Protein AF-0000000067867552 (afdb_homodimer)

Organism: NCBI:txid29363

Nearest PDB structures (foldseek):
  3htn-assembly1_C  TM=9.797E-01  e=1.197E-16  Bacteroides thetaiotaomicron VPI-5482
  3htn-assembly1_B  TM=9.849E-01  e=9.344E-16  Bacteroides thetaiotaomicron VPI-5482
  2h6l-assembly1_C  TM=9.043E-01  e=6.926E-15  Archaeoglobus fulgidus
  3hwu-assembly1_A  TM=9.391E-01  e=1.109E-13  Cupriavidus pinatubonensis JMP134
  2dt4-assembly1_A  TM=8.934E-01  e=1.746E-14  Pyrococcus horikoshii

pLDDT: mean 96.93, std 2.91, range [73.44, 98.88]

Secondary structure (DSSP, 8-state):
-EEEEETTEEEEEEETT-BHHHHHHHHHHHHT--SEEEEEEEEEEEEEEEEEETTTTEEEEEEE-S-EEEEEEEEEEEEETTEEEEEEEEEEE-TTS-EEEEEEEEEEEEEEEEEEEEE-SS--EEEEETTTTEEEEE--/-EEEEETTEEEEEEETT-BHHHHHHHHHHHHT--SEEEEEEEEEEEEEEEEEETTTTEEEEEEE-S-EEEEEEEEEEEEETTEEEEEEEEEEE-TTSBEEEEEEEEEEEEEEEEEEEEE-SS--EEEEETTTTEEEEE--

Structure (mmCIF, N/CA/C/O backbone):
data_AF-0000000067867552-model_v1
#
loop_
_entity.id
_entity.type
_entity.pdbx_description
1 polymer 'DNA-binding protein'
#
loop_
_atom_site.group_PDB
_atom_site.id
_atom_site.type_symbol
_atom_site.label_atom_id
_atom_site.label_alt_id
_atom_site.label_comp_id
_atom_site.label_asym_id
_atom_site.label_entity_id
_atom_site.label_seq_id
_atom_site.pdbx_PDB_ins_code
_atom_site.Cartn_x
_atom_site.Cartn_y
_atom_site.Cartn_z
_atom_site.occupancy
_atom_site.B_iso_or_equiv
_atom_site.auth_seq_id
_atom_site.auth_comp_id
_atom_site.auth_asym_id
_atom_site.auth_atom_id
_atom_site.pdbx_PDB_model_num
ATOM 1 N N . MET A 1 1 ? 15.945 -18.797 -1.417 1 88.12 1 MET A N 1
ATOM 2 C CA . MET A 1 1 ? 15.227 -18.094 -0.367 1 88.12 1 MET A CA 1
ATOM 3 C C . MET A 1 1 ? 15.805 -18.406 1.007 1 88.12 1 MET A C 1
ATOM 5 O O . MET A 1 1 ? 15.938 -19.578 1.367 1 88.12 1 MET A O 1
ATOM 9 N N . ILE A 1 2 ? 16.328 -17.516 1.71 1 96.69 2 ILE A N 1
ATOM 10 C CA . ILE A 1 2 ? 16.875 -17.594 3.061 1 96.69 2 ILE A CA 1
ATOM 11 C C . ILE A 1 2 ? 16.078 -16.688 3.992 1 96.69 2 ILE A C 1
ATOM 13 O O . ILE A 1 2 ? 15.758 -15.547 3.641 1 96.69 2 ILE A O 1
ATOM 17 N N . TYR A 1 3 ? 15.711 -17.312 5.184 1 98.12 3 TYR A N 1
ATOM 18 C CA . TYR A 1 3 ? 14.93 -16.469 6.082 1 98.12 3 TYR A CA 1
ATOM 19 C C . TYR A 1 3 ? 15.211 -16.812 7.539 1 98.12 3 TYR A C 1
ATOM 21 O O . TYR A 1 3 ? 15.781 -17.875 7.836 1 98.12 3 TYR A O 1
ATOM 29 N N . LYS A 1 4 ? 14.922 -15.93 8.414 1 98.19 4 LYS A N 1
ATOM 30 C CA . LYS A 1 4 ? 14.938 -16.109 9.867 1 98.19 4 LYS A CA 1
ATOM 31 C C . LYS A 1 4 ? 13.672 -15.539 10.5 1 98.19 4 LYS A C 1
ATOM 33 O O . LYS A 1 4 ? 13.172 -14.492 10.078 1 98.19 4 LYS A O 1
ATOM 38 N N . VAL A 1 5 ? 13.18 -16.188 11.539 1 97.75 5 VAL A N 1
ATOM 39 C CA . VAL A 1 5 ? 11.961 -15.781 12.242 1 97.75 5 VAL A CA 1
ATOM 40 C C . VAL A 1 5 ? 12.328 -15.062 13.539 1 97.75 5 VAL A C 1
ATOM 42 O O . VAL A 1 5 ? 13.141 -15.555 14.32 1 97.75 5 VAL A O 1
ATOM 45 N N . PHE A 1 6 ? 11.805 -13.922 13.75 1 97.44 6 PHE A N 1
ATOM 46 C CA . PHE A 1 6 ? 11.922 -13.117 14.961 1 97.44 6 PHE A CA 1
ATOM 47 C C . PHE A 1 6 ? 10.547 -12.789 15.523 1 97.44 6 PHE A C 1
ATOM 49 O O . PHE A 1 6 ? 10 -11.719 15.266 1 97.44 6 PHE A O 1
ATOM 56 N N . GLY A 1 7 ? 9.945 -13.727 16.406 1 96.62 7 GLY A N 1
ATOM 57 C CA . GLY A 1 7 ? 8.578 -13.523 16.859 1 96.62 7 GLY A CA 1
ATOM 58 C C . GLY A 1 7 ? 7.574 -13.508 15.727 1 96.62 7 GLY A C 1
ATOM 59 O O . GLY A 1 7 ? 7.508 -14.453 14.938 1 96.62 7 GLY A O 1
ATOM 60 N N . ASP A 1 8 ? 6.957 -12.406 15.539 1 96.81 8 ASP A N 1
ATOM 61 C CA . ASP A 1 8 ? 5.938 -12.297 14.5 1 96.81 8 ASP A CA 1
ATOM 62 C C . ASP A 1 8 ? 6.523 -11.711 13.219 1 96.81 8 ASP A C 1
ATOM 64 O O . ASP A 1 8 ? 5.805 -11.492 12.242 1 96.81 8 ASP A O 1
ATOM 68 N N . THR A 1 9 ? 7.84 -11.539 13.203 1 98 9 THR A N 1
ATOM 69 C CA . THR A 1 9 ? 8.5 -10.961 12.039 1 98 9 THR A CA 1
ATOM 70 C C . THR A 1 9 ? 9.406 -11.992 11.367 1 98 9 THR A C 1
ATOM 72 O O . THR A 1 9 ? 10.125 -12.727 12.039 1 98 9 THR A O 1
ATOM 75 N N . ILE A 1 10 ? 9.297 -12.055 10.094 1 98.44 10 ILE A N 1
ATOM 76 C CA . ILE A 1 10 ? 10.219 -12.859 9.297 1 98.44 10 ILE A CA 1
ATOM 77 C C . ILE A 1 10 ? 11.055 -11.953 8.406 1 98.44 10 ILE A C 1
ATOM 79 O O . ILE A 1 10 ? 10.523 -11.07 7.723 1 98.44 10 ILE A O 1
ATOM 83 N N . VAL A 1 11 ? 12.344 -12.102 8.5 1 98.44 11 VAL A N 1
ATOM 84 C CA . VAL A 1 11 ? 13.258 -11.445 7.57 1 98.44 11 VAL A CA 1
ATOM 85 C C . VAL A 1 11 ? 13.758 -12.445 6.535 1 98.44 11 VAL A C 1
ATOM 87 O O . VAL A 1 11 ? 14.242 -13.523 6.887 1 98.44 11 VAL A O 1
ATOM 90 N N . MET A 1 12 ? 13.586 -12.102 5.285 1 98.44 12 MET A N 1
ATOM 91 C CA . MET A 1 12 ? 13.883 -13.008 4.18 1 98.44 12 MET A CA 1
ATOM 92 C C . MET A 1 12 ? 14.805 -12.336 3.162 1 98.44 12 MET A C 1
ATOM 94 O O . MET A 1 12 ? 14.656 -11.148 2.869 1 98.44 12 MET A O 1
ATOM 98 N N . LYS A 1 13 ? 15.727 -13.078 2.672 1 98.44 13 LYS A N 1
ATOM 99 C CA . LYS A 1 13 ? 16.609 -12.656 1.592 1 98.44 13 LYS A CA 1
ATOM 100 C C . LYS A 1 13 ? 16.438 -13.531 0.357 1 98.44 13 LYS A C 1
ATOM 102 O O . LYS A 1 13 ? 16.438 -14.758 0.457 1 98.44 13 LYS A O 1
ATOM 107 N N . LEU A 1 14 ? 16.203 -12.891 -0.773 1 98.56 14 LEU A N 1
ATOM 108 C CA . LEU A 1 14 ? 16.203 -13.609 -2.045 1 98.56 14 LEU A CA 1
ATOM 109 C C . LEU A 1 14 ? 17.516 -13.367 -2.795 1 98.56 14 LEU A C 1
ATOM 111 O O . LEU A 1 14 ? 18.109 -12.297 -2.668 1 98.56 14 LEU A O 1
ATOM 115 N N . GLU A 1 15 ? 17.844 -14.297 -3.555 1 98.12 15 GLU A N 1
ATOM 116 C CA . GLU A 1 15 ? 19.094 -14.242 -4.301 1 98.12 15 GLU A CA 1
ATOM 117 C C . GLU A 1 15 ? 18.844 -14.125 -5.801 1 98.12 15 GLU A C 1
ATOM 119 O O . GLU A 1 15 ? 17.719 -14.289 -6.258 1 98.12 15 GLU A O 1
ATOM 124 N N . LYS A 1 16 ? 19.938 -13.852 -6.535 1 98.19 16 LYS A N 1
ATOM 125 C CA . LYS A 1 16 ? 19.859 -13.68 -7.984 1 98.19 16 LYS A CA 1
ATOM 126 C C . LYS A 1 16 ? 19.125 -14.844 -8.641 1 98.19 16 LYS A C 1
ATOM 128 O O . LYS A 1 16 ? 19.406 -16.016 -8.336 1 98.19 16 LYS A O 1
ATOM 133 N N . GLY A 1 17 ? 18.156 -14.477 -9.508 1 98.5 17 GLY A N 1
ATOM 134 C CA . GLY A 1 17 ? 17.438 -15.484 -10.281 1 98.5 17 GLY A CA 1
ATOM 135 C C . GLY A 1 17 ? 16.125 -15.906 -9.648 1 98.5 17 GLY A C 1
ATOM 136 O O . GLY A 1 17 ? 15.273 -16.484 -10.32 1 98.5 17 GLY A O 1
ATOM 137 N N . GLU A 1 18 ? 15.922 -15.656 -8.375 1 98.5 18 GLU A N 1
ATOM 138 C CA . GLU A 1 18 ? 14.68 -16 -7.684 1 98.5 18 GLU A CA 1
ATOM 139 C C . GLU A 1 18 ? 13.578 -14.992 -8.008 1 98.5 18 GLU A C 1
ATOM 141 O O . GLU A 1 18 ? 13.867 -13.852 -8.391 1 98.5 18 GLU A O 1
ATOM 146 N N . GLU A 1 19 ? 12.352 -15.414 -7.883 1 98.81 19 GLU A N 1
ATOM 147 C CA . GLU A 1 19 ? 11.18 -14.609 -8.211 1 98.81 19 GLU A CA 1
ATOM 148 C C . GLU A 1 19 ? 10.328 -14.336 -6.969 1 98.81 19 GLU A C 1
ATOM 150 O O . GLU A 1 19 ? 10.055 -15.25 -6.188 1 98.81 19 GLU A O 1
ATOM 155 N N . ILE A 1 20 ? 9.953 -13.117 -6.738 1 98.62 20 ILE A N 1
ATOM 156 C CA . ILE A 1 20 ? 9.422 -12.609 -5.48 1 98.62 20 ILE A CA 1
ATOM 157 C C . ILE A 1 20 ? 8.117 -13.328 -5.133 1 98.62 20 ILE A C 1
ATOM 159 O O . ILE A 1 20 ? 7.98 -13.883 -4.039 1 98.62 20 ILE A O 1
ATOM 163 N N . ILE A 1 21 ? 7.137 -13.367 -6.047 1 98.62 21 ILE A N 1
ATOM 164 C CA . ILE A 1 21 ? 5.801 -13.883 -5.762 1 98.62 21 ILE A CA 1
ATOM 165 C C . ILE A 1 21 ? 5.883 -15.367 -5.438 1 98.62 21 ILE A C 1
ATOM 167 O O . ILE A 1 21 ? 5.328 -15.828 -4.438 1 98.62 21 ILE A O 1
ATOM 171 N N . SER A 1 22 ? 6.594 -16.094 -6.273 1 98.5 22 SER A N 1
ATOM 172 C CA . SER A 1 22 ? 6.684 -17.531 -6.066 1 98.5 22 SER A CA 1
ATOM 173 C C . SER A 1 22 ? 7.398 -17.859 -4.758 1 98.5 22 SER A C 1
ATOM 175 O O . SER A 1 22 ? 6.988 -18.766 -4.027 1 98.5 22 SER A O 1
ATOM 177 N N . GLU A 1 23 ? 8.477 -17.141 -4.441 1 98.62 23 GLU A N 1
ATOM 178 C CA . GLU A 1 23 ? 9.242 -17.438 -3.236 1 98.62 23 GLU A CA 1
ATOM 179 C C . GLU A 1 23 ? 8.453 -17.109 -1.978 1 98.62 23 GLU A C 1
ATOM 181 O O . GLU A 1 23 ? 8.469 -17.859 -1.007 1 98.62 23 GLU A O 1
ATOM 186 N N . ILE A 1 24 ? 7.75 -15.992 -1.988 1 98.62 24 ILE A N 1
ATOM 187 C CA . ILE A 1 24 ? 6.965 -15.633 -0.812 1 98.62 24 ILE A CA 1
ATOM 188 C C . ILE A 1 24 ? 5.789 -16.594 -0.662 1 98.62 24 ILE A C 1
ATOM 190 O O . ILE A 1 24 ? 5.426 -16.969 0.455 1 98.62 24 ILE A O 1
ATOM 194 N N . THR A 1 25 ? 5.195 -17 -1.77 1 98.69 25 THR A N 1
ATOM 195 C CA . THR A 1 25 ? 4.125 -17.984 -1.729 1 98.69 25 THR A CA 1
ATOM 196 C C . THR A 1 25 ? 4.605 -19.266 -1.067 1 98.69 25 THR A C 1
ATOM 198 O O . THR A 1 25 ? 3.918 -19.828 -0.207 1 98.69 25 THR A O 1
ATOM 201 N N . GLU A 1 26 ? 5.719 -19.672 -1.474 1 98.31 26 GLU A N 1
ATOM 202 C CA . GLU A 1 26 ? 6.281 -20.906 -0.909 1 98.31 26 GLU A CA 1
ATOM 203 C C . GLU A 1 26 ? 6.523 -20.75 0.591 1 98.31 26 GLU A C 1
ATOM 205 O O . GLU A 1 26 ? 6.246 -21.672 1.361 1 98.31 26 GLU A O 1
ATOM 210 N N . LEU A 1 27 ? 7.059 -19.656 0.984 1 98.44 27 LEU A N 1
ATOM 211 C CA . LEU A 1 27 ? 7.285 -19.422 2.406 1 98.44 27 LEU A CA 1
ATOM 212 C C . LEU A 1 27 ? 5.969 -19.453 3.176 1 98.44 27 LEU A C 1
ATOM 214 O O . LEU A 1 27 ? 5.906 -20 4.281 1 98.44 27 LEU A O 1
ATOM 218 N N . CYS A 1 28 ? 4.949 -18.828 2.611 1 98.5 28 CYS A N 1
ATOM 219 C CA . CYS A 1 28 ? 3.645 -18.812 3.268 1 98.5 28 CYS A CA 1
ATOM 220 C C . CYS A 1 28 ? 3.121 -20.219 3.48 1 98.5 28 CYS A C 1
ATOM 222 O O . CYS A 1 28 ? 2.541 -20.516 4.523 1 98.5 28 CYS A O 1
ATOM 224 N N . LYS A 1 29 ? 3.283 -21.062 2.496 1 98 29 LYS A N 1
ATOM 225 C CA . LYS A 1 29 ? 2.863 -22.453 2.627 1 98 29 LYS A CA 1
ATOM 226 C C . LYS A 1 29 ? 3.682 -23.172 3.693 1 98 29 LYS A C 1
ATOM 228 O O . LYS A 1 29 ? 3.123 -23.859 4.551 1 98 29 LYS A O 1
ATOM 233 N N . GLU A 1 30 ? 4.945 -22.938 3.656 1 97.38 30 GLU A N 1
ATOM 234 C CA . GLU A 1 30 ? 5.863 -23.609 4.574 1 97.38 30 GLU A CA 1
ATOM 235 C C . GLU A 1 30 ? 5.574 -23.219 6.023 1 97.38 30 GLU A C 1
ATOM 237 O O . GLU A 1 30 ? 5.617 -24.078 6.914 1 97.38 30 GLU A O 1
ATOM 242 N N . LYS A 1 31 ? 5.25 -21.984 6.25 1 97.25 31 LYS A N 1
ATOM 243 C CA . LYS A 1 31 ? 5.102 -21.484 7.609 1 97.25 31 LYS A CA 1
ATOM 244 C C . LYS A 1 31 ? 3.631 -21.312 7.973 1 97.25 31 LYS A C 1
ATOM 246 O O . LYS A 1 31 ? 3.307 -20.812 9.055 1 97.25 31 LYS A O 1
ATOM 251 N N . ALA A 1 32 ? 2.742 -21.656 7.055 1 96.81 32 ALA A N 1
ATOM 252 C CA . ALA A 1 32 ? 1.299 -21.578 7.266 1 96.81 32 ALA A CA 1
ATOM 253 C C . ALA A 1 32 ? 0.885 -20.141 7.625 1 96.81 32 ALA A C 1
ATOM 255 O O . ALA A 1 32 ? 0.15 -19.938 8.594 1 96.81 32 ALA A O 1
ATOM 256 N N . ILE A 1 33 ? 1.443 -19.234 6.914 1 97.69 33 ILE A N 1
ATOM 257 C CA . ILE A 1 33 ? 1.072 -17.828 7.109 1 97.69 33 ILE A CA 1
ATOM 258 C C . ILE A 1 33 ? -0.235 -17.547 6.379 1 97.69 33 ILE A C 1
ATOM 260 O O . ILE A 1 33 ? -0.313 -17.688 5.156 1 97.69 33 ILE A O 1
ATOM 264 N N . SER A 1 34 ? -1.219 -17.047 7.09 1 97.75 34 SER A N 1
ATOM 265 C CA . SER A 1 34 ? -2.539 -16.844 6.504 1 97.75 34 SER A CA 1
ATOM 266 C C . SER A 1 34 ? -2.924 -15.367 6.508 1 97.75 34 SER A C 1
ATOM 268 O O . SER A 1 34 ? -3.969 -14.992 5.973 1 97.75 34 SER A O 1
ATOM 270 N N . ALA A 1 35 ? -2.148 -14.594 7.105 1 98.38 35 ALA A N 1
ATOM 271 C CA . ALA A 1 35 ? -2.344 -13.148 7.184 1 98.38 35 ALA A CA 1
ATOM 272 C C . ALA A 1 35 ? -1.039 -12.438 7.527 1 98.38 35 ALA A C 1
ATOM 274 O O . ALA A 1 35 ? -0.284 -12.891 8.391 1 98.38 35 ALA A O 1
ATOM 275 N N . GLY A 1 36 ? -0.803 -11.32 6.855 1 98.38 36 GLY A N 1
ATOM 276 C CA . GLY A 1 36 ? 0.4 -10.555 7.141 1 98.38 36 GLY A CA 1
ATOM 277 C C . GLY A 1 36 ? 0.584 -9.359 6.219 1 98.38 36 GLY A C 1
ATOM 278 O O . GLY A 1 36 ? -0.174 -9.188 5.258 1 98.38 36 GLY A O 1
ATOM 279 N N . SER A 1 37 ? 1.516 -8.531 6.52 1 98.69 37 SER A N 1
ATOM 280 C CA . SER A 1 37 ? 1.954 -7.43 5.672 1 98.69 37 SER A CA 1
ATOM 281 C C . SER A 1 37 ? 3.404 -7.613 5.234 1 98.69 37 SER A C 1
ATOM 283 O O . SER A 1 37 ? 4.199 -8.242 5.941 1 98.69 37 SER A O 1
ATOM 285 N N . VAL A 1 38 ? 3.688 -7.039 4.098 1 98.69 38 VAL A N 1
ATOM 286 C CA . VAL A 1 38 ? 5 -7.262 3.5 1 98.69 38 VAL A CA 1
ATOM 287 C C . VAL A 1 38 ? 5.57 -5.938 3 1 98.69 38 VAL A C 1
ATOM 289 O O . VAL A 1 38 ? 4.855 -5.133 2.402 1 98.69 38 VAL A O 1
ATOM 292 N N . SER A 1 39 ? 6.793 -5.699 3.246 1 98.69 39 SER A N 1
ATOM 293 C CA . SER A 1 39 ? 7.582 -4.645 2.609 1 98.69 39 SER A CA 1
ATOM 294 C C . SER A 1 39 ? 8.914 -5.18 2.107 1 98.69 39 SER A C 1
ATOM 296 O O . SER A 1 39 ? 9.469 -6.121 2.682 1 98.69 39 SER A O 1
ATOM 298 N N . ALA A 1 40 ? 9.438 -4.562 1.049 1 98.62 40 ALA A N 1
ATOM 299 C CA . ALA A 1 40 ? 10.688 -5.086 0.502 1 98.62 40 ALA A CA 1
ATOM 300 C C . ALA A 1 40 ? 11.391 -4.039 -0.356 1 98.62 40 ALA A C 1
ATOM 302 O O . ALA A 1 40 ? 10.766 -3.074 -0.807 1 98.62 40 ALA A O 1
ATOM 303 N N . ILE A 1 41 ? 12.711 -4.215 -0.523 1 98.69 41 ILE A N 1
ATOM 304 C CA . ILE A 1 41 ? 13.555 -3.508 -1.481 1 98.69 41 ILE A CA 1
ATOM 305 C C . ILE A 1 41 ? 14.523 -4.488 -2.133 1 98.69 41 ILE A C 1
ATOM 307 O O . ILE A 1 41 ? 14.766 -5.574 -1.606 1 98.69 41 ILE A O 1
ATOM 311 N N . GLY A 1 42 ? 15.039 -4.113 -3.268 1 97.81 42 GLY A N 1
ATOM 312 C CA . GLY A 1 42 ? 15.992 -4.992 -3.926 1 97.81 42 GLY A CA 1
ATOM 313 C C . GLY A 1 42 ? 16.281 -4.59 -5.359 1 97.81 42 GLY A C 1
ATOM 314 O O . GLY A 1 42 ? 15.797 -3.562 -5.832 1 97.81 42 GLY A O 1
ATOM 315 N N . ALA A 1 43 ? 17.141 -5.348 -5.969 1 98.56 43 ALA A N 1
ATOM 316 C CA . ALA A 1 43 ? 17.484 -5.172 -7.375 1 98.56 43 ALA A CA 1
ATOM 317 C C . ALA A 1 43 ? 16.828 -6.238 -8.242 1 98.56 43 ALA A C 1
ATOM 319 O O . ALA A 1 43 ? 16.844 -7.422 -7.898 1 98.56 43 ALA A O 1
ATOM 320 N N . VAL A 1 44 ? 16.266 -5.809 -9.344 1 98.75 44 VAL A N 1
ATOM 321 C CA . VAL A 1 44 ? 15.523 -6.715 -10.219 1 98.75 44 VAL A CA 1
ATOM 322 C C . VAL A 1 44 ? 15.93 -6.48 -11.672 1 98.75 44 VAL A C 1
ATOM 324 O O . VAL A 1 44 ? 16.547 -5.457 -11.992 1 98.75 44 VAL A O 1
ATOM 327 N N . ASP A 1 45 ? 15.586 -7.43 -12.586 1 98.56 45 ASP A N 1
ATOM 328 C CA . ASP A 1 45 ? 15.93 -7.188 -13.984 1 98.56 45 ASP A CA 1
ATOM 329 C C . ASP A 1 45 ? 14.844 -7.703 -14.914 1 98.56 45 ASP A C 1
ATOM 331 O O . ASP A 1 45 ? 15 -7.676 -16.141 1 98.56 45 ASP A O 1
ATOM 335 N N . ASN A 1 46 ? 13.766 -8.227 -14.469 1 98.75 46 ASN A N 1
ATOM 336 C CA . ASN A 1 46 ? 12.578 -8.641 -15.203 1 98.75 46 ASN A CA 1
ATOM 337 C C . ASN A 1 46 ? 11.312 -8.477 -14.352 1 98.75 46 ASN A C 1
ATOM 339 O O . ASN A 1 46 ? 11.117 -9.188 -13.375 1 98.75 46 ASN A O 1
ATOM 343 N N . VAL A 1 47 ? 10.523 -7.477 -14.75 1 98.62 47 VAL A N 1
ATOM 344 C CA . VAL A 1 47 ? 9.367 -7.07 -13.953 1 98.62 47 VAL A CA 1
ATOM 345 C C . VAL A 1 47 ? 8.133 -6.992 -14.844 1 98.62 47 VAL A C 1
ATOM 347 O O . VAL A 1 47 ? 8.195 -6.5 -15.969 1 98.62 47 VAL A O 1
ATOM 350 N N . ILE A 1 48 ? 7.074 -7.531 -14.359 1 98.5 48 ILE A N 1
ATOM 351 C CA . ILE A 1 48 ? 5.77 -7.312 -14.977 1 98.5 48 ILE A CA 1
ATOM 352 C C . ILE A 1 48 ? 4.852 -6.582 -14 1 98.5 48 ILE A C 1
ATOM 354 O O . ILE A 1 48 ? 4.609 -7.055 -12.891 1 98.5 48 ILE A O 1
ATOM 358 N N . LEU A 1 49 ? 4.355 -5.441 -14.453 1 98.06 49 LEU A N 1
ATOM 359 C CA . LEU A 1 49 ? 3.436 -4.617 -13.68 1 98.06 49 LEU A CA 1
ATOM 360 C C . LEU A 1 49 ? 2.047 -4.613 -14.312 1 98.06 49 LEU A C 1
ATOM 362 O O . LEU A 1 49 ? 1.915 -4.688 -15.531 1 98.06 49 LEU A O 1
ATOM 366 N N . GLY A 1 50 ? 1.061 -4.512 -13.406 1 96 50 GLY A N 1
ATOM 367 C CA . GLY A 1 50 ? -0.311 -4.453 -13.883 1 96 50 GLY A CA 1
ATOM 368 C C . GLY A 1 50 ? -1.042 -3.199 -13.445 1 96 50 GLY A C 1
ATOM 369 O O . GLY A 1 50 ? -0.712 -2.609 -12.414 1 96 50 GLY A O 1
ATOM 370 N N . LEU A 1 51 ? -1.965 -2.82 -14.258 1 94.75 51 LEU A N 1
ATOM 371 C CA . LEU A 1 51 ? -3.002 -1.84 -13.953 1 94.75 51 LEU A CA 1
ATOM 372 C C . LEU A 1 51 ? -4.387 -2.404 -14.25 1 94.75 51 LEU A C 1
ATOM 374 O O . LEU A 1 51 ? -4.645 -2.895 -15.352 1 94.75 51 LEU A O 1
ATOM 378 N N . TYR A 1 52 ? -5.203 -2.326 -13.25 1 92.38 52 TYR A N 1
ATOM 379 C CA . TYR A 1 52 ? -6.543 -2.871 -13.422 1 92.38 52 TYR A CA 1
ATOM 380 C C . TYR A 1 52 ? -7.523 -1.783 -13.844 1 92.38 52 TYR A C 1
ATOM 382 O O . TYR A 1 52 ? -7.586 -0.72 -13.219 1 92.38 52 TYR A O 1
ATOM 390 N N . LYS A 1 53 ? -8.258 -2.1 -14.883 1 90.5 53 LYS A N 1
ATOM 391 C CA . LYS A 1 53 ? -9.359 -1.236 -15.312 1 90.5 53 LYS A CA 1
ATOM 392 C C . LYS A 1 53 ? -10.711 -1.856 -14.969 1 90.5 53 LYS A C 1
ATOM 394 O O . LYS A 1 53 ? -11.125 -2.834 -15.602 1 90.5 53 LYS A O 1
ATOM 399 N N . VAL A 1 54 ? -11.422 -1.197 -14.086 1 88.19 54 VAL A N 1
ATOM 400 C CA . VAL A 1 54 ? -12.633 -1.758 -13.492 1 88.19 54 VAL A CA 1
ATOM 401 C C . VAL A 1 54 ? -13.719 -1.88 -14.555 1 88.19 54 VAL A C 1
ATOM 403 O O . VAL A 1 54 ? -14.43 -2.891 -14.617 1 88.19 54 VAL A O 1
ATOM 406 N N . LYS A 1 55 ? -13.898 -0.821 -15.438 1 89.25 55 LYS A N 1
ATOM 407 C CA . LYS A 1 55 ? -14.945 -0.815 -16.453 1 89.25 55 LYS A CA 1
ATOM 408 C C . LYS A 1 55 ? -14.797 -1.992 -17.406 1 89.25 55 LYS A C 1
ATOM 410 O O . LYS A 1 55 ? -15.789 -2.586 -17.828 1 89.25 55 LYS A O 1
ATOM 415 N N . GLU A 1 56 ? -13.578 -2.381 -17.641 1 91.44 56 GLU A N 1
ATOM 416 C CA . GLU A 1 56 ? -13.289 -3.467 -18.562 1 91.44 56 GLU A CA 1
ATOM 417 C C . GLU A 1 56 ? -13.07 -4.785 -17.828 1 91.44 56 GLU A C 1
ATOM 419 O O . GLU A 1 56 ? -13.047 -5.852 -18.453 1 91.44 56 GLU A O 1
ATOM 424 N N . LYS A 1 57 ? -12.852 -4.738 -16.594 1 91.38 57 LYS A N 1
ATOM 425 C CA . LYS A 1 57 ? -12.523 -5.879 -15.75 1 91.38 57 LYS A CA 1
ATOM 426 C C . LYS A 1 57 ? -11.328 -6.648 -16.297 1 91.38 57 LYS A C 1
ATOM 428 O O . LYS A 1 57 ? -11.375 -7.875 -16.406 1 91.38 57 LYS A O 1
ATOM 433 N N . LYS A 1 58 ? -10.359 -5.887 -16.578 1 89.62 58 LYS A N 1
ATOM 434 C CA . LYS A 1 58 ? -9.156 -6.457 -17.188 1 89.62 58 LYS A CA 1
ATOM 435 C C . LYS A 1 58 ? -7.902 -5.766 -16.656 1 89.62 58 LYS A C 1
ATOM 437 O O . LYS A 1 58 ? -7.91 -4.562 -16.406 1 89.62 58 LYS A O 1
ATOM 442 N N . TYR A 1 59 ? -6.812 -6.578 -16.609 1 88.62 59 TYR A N 1
ATOM 443 C CA . TYR A 1 59 ? -5.492 -6.023 -16.312 1 88.62 59 TYR A CA 1
ATOM 444 C C . TYR A 1 59 ? -4.754 -5.664 -17.594 1 88.62 59 TYR A C 1
ATOM 446 O O . TYR A 1 59 ? -4.797 -6.41 -18.578 1 88.62 59 TYR A O 1
ATOM 454 N N . PHE A 1 60 ? -4.137 -4.617 -17.5 1 93.12 60 PHE A N 1
ATOM 455 C CA . PHE A 1 60 ? -3.154 -4.238 -18.516 1 93.12 60 PHE A CA 1
ATOM 456 C C . PHE A 1 60 ? -1.74 -4.344 -17.953 1 93.12 60 PHE A C 1
ATOM 458 O O . PHE A 1 60 ? -1.418 -3.719 -16.938 1 93.12 60 PHE A O 1
ATOM 465 N N . SER A 1 61 ? -0.958 -5.109 -18.688 1 94.88 61 SER A N 1
ATOM 466 C CA . SER A 1 61 ? 0.365 -5.402 -18.141 1 94.88 61 SER A CA 1
ATOM 467 C C . SER A 1 61 ? 1.457 -4.707 -18.953 1 94.88 61 SER A C 1
ATOM 469 O O . SER A 1 61 ? 1.296 -4.473 -20.141 1 94.88 61 SER A O 1
ATOM 471 N N . SER A 1 62 ? 2.463 -4.32 -18.297 1 96.62 62 SER A N 1
ATOM 472 C CA . SER A 1 62 ? 3.705 -3.812 -18.859 1 96.62 62 SER A CA 1
ATOM 473 C C . SER A 1 62 ? 4.906 -4.625 -18.391 1 96.62 62 SER A C 1
ATOM 475 O O . SER A 1 62 ? 4.988 -4.992 -17.219 1 96.62 62 SER A O 1
ATOM 477 N N . GLU A 1 63 ? 5.762 -4.875 -19.312 1 97.94 63 GLU A N 1
ATOM 478 C CA . GLU A 1 63 ? 6.965 -5.625 -18.969 1 97.94 63 GLU A CA 1
ATOM 479 C C . GLU A 1 63 ? 8.211 -4.754 -19.094 1 97.94 63 GLU A C 1
ATOM 481 O O . GLU A 1 63 ? 8.352 -3.988 -20.047 1 97.94 63 GLU A O 1
ATOM 486 N N . TYR A 1 64 ? 9.094 -4.895 -18.141 1 97.94 64 TYR A N 1
ATOM 487 C CA . TYR A 1 64 ? 10.383 -4.203 -18.125 1 97.94 64 TYR A CA 1
ATOM 488 C C . TYR A 1 64 ? 11.531 -5.195 -18 1 97.94 64 TYR A C 1
ATOM 490 O O . TYR A 1 64 ? 11.711 -5.824 -16.953 1 97.94 64 TYR A O 1
ATOM 498 N N . LYS A 1 65 ? 12.25 -5.383 -19.047 1 98.38 65 LYS A N 1
ATOM 499 C CA . LYS A 1 65 ? 13.453 -6.215 -19.047 1 98.38 65 LYS A CA 1
ATOM 500 C C . LYS A 1 65 ? 14.711 -5.359 -19 1 98.38 65 LYS A C 1
ATOM 502 O O . LYS A 1 65 ? 15.414 -5.223 -20.016 1 98.38 65 LYS A O 1
ATOM 507 N N . GLU A 1 66 ? 14.992 -4.82 -17.922 1 98.31 66 GLU A N 1
ATOM 508 C CA . GLU A 1 66 ? 16.125 -3.941 -17.625 1 98.31 66 GLU A CA 1
ATOM 509 C C . GLU A 1 66 ? 16.469 -3.982 -16.141 1 98.31 66 GLU A C 1
ATOM 511 O O . GLU A 1 66 ? 15.664 -4.41 -15.312 1 98.31 66 GLU A O 1
ATOM 516 N N . GLU A 1 67 ? 17.672 -3.654 -15.82 1 98.25 67 GLU A N 1
ATOM 517 C CA . GLU A 1 67 ? 18.062 -3.545 -14.414 1 98.25 67 GLU A CA 1
ATOM 518 C C . GLU A 1 67 ? 17.375 -2.361 -13.742 1 98.25 67 GLU A C 1
ATOM 520 O O . GLU A 1 67 ? 17.422 -1.238 -14.25 1 98.25 67 GLU A O 1
ATOM 525 N N . MET A 1 68 ? 16.703 -2.588 -12.609 1 98.62 68 MET A N 1
ATOM 526 C CA . MET A 1 68 ? 16 -1.553 -11.844 1 98.62 68 MET A CA 1
ATOM 527 C C . MET A 1 68 ? 16.188 -1.769 -10.344 1 98.62 68 MET A C 1
ATOM 529 O O . MET A 1 68 ? 16.469 -2.885 -9.906 1 98.62 68 MET A O 1
ATOM 533 N N . GLU A 1 69 ? 16.125 -0.736 -9.609 1 98.69 69 GLU A N 1
ATOM 534 C CA . GLU A 1 69 ? 16.031 -0.808 -8.156 1 98.69 69 GLU A CA 1
ATOM 535 C C . GLU A 1 69 ? 14.578 -0.76 -7.691 1 98.69 69 GLU A C 1
ATOM 537 O O . GLU A 1 69 ? 13.852 0.188 -8 1 98.69 69 GLU A O 1
ATOM 542 N N . MET A 1 70 ? 14.133 -1.825 -7.07 1 98.62 70 MET A N 1
ATOM 543 C CA . MET A 1 70 ? 12.828 -1.765 -6.418 1 98.62 70 MET A CA 1
ATOM 544 C C . MET A 1 70 ? 12.859 -0.83 -5.215 1 98.62 70 MET A C 1
ATOM 546 O O . MET A 1 70 ? 13.422 -1.174 -4.172 1 98.62 70 MET A O 1
ATOM 550 N N . THR A 1 71 ? 12.25 0.3 -5.336 1 97.81 71 THR A N 1
ATOM 551 C CA . THR A 1 71 ? 12.344 1.314 -4.293 1 97.81 71 THR A CA 1
ATOM 552 C C . THR A 1 71 ? 11.297 1.068 -3.205 1 97.81 71 THR A C 1
ATOM 554 O O . THR A 1 71 ? 11.422 1.58 -2.092 1 97.81 71 THR A O 1
ATOM 557 N N . SER A 1 72 ? 10.281 0.366 -3.604 1 97.88 72 SER A N 1
ATOM 558 C CA . SER A 1 72 ? 9.305 -0.051 -2.598 1 97.88 72 SER A CA 1
ATOM 559 C C . SER A 1 72 ? 8.477 -1.23 -3.09 1 97.88 72 SER A C 1
ATOM 561 O O . SER A 1 72 ? 8.094 -1.283 -4.262 1 97.88 72 SER A O 1
ATOM 563 N N . LEU A 1 73 ? 8.219 -2.133 -2.289 1 98.75 73 LEU A N 1
ATOM 564 C CA . LEU A 1 73 ? 7.152 -3.125 -2.377 1 98.75 73 LEU A CA 1
ATOM 565 C C . LEU A 1 73 ? 6.289 -3.102 -1.12 1 98.75 73 LEU A C 1
ATOM 567 O O . LEU A 1 73 ? 6.809 -3.125 -0.003 1 98.75 73 LEU A O 1
ATOM 571 N N . THR A 1 74 ? 5.047 -2.949 -1.332 1 98.56 74 THR A N 1
ATOM 572 C CA . THR A 1 74 ? 4.078 -2.93 -0.243 1 98.56 74 THR A CA 1
ATOM 573 C C . THR A 1 74 ? 2.9 -3.852 -0.55 1 98.56 74 THR A C 1
ATOM 575 O O . THR A 1 74 ? 2.402 -3.877 -1.678 1 98.56 74 THR A O 1
ATOM 578 N N . GLY A 1 75 ? 2.477 -4.633 0.421 1 98.38 75 GLY A N 1
ATOM 579 C CA . GLY A 1 75 ? 1.297 -5.453 0.206 1 98.38 75 GLY A CA 1
ATOM 580 C C . GLY A 1 75 ? 0.987 -6.371 1.376 1 98.38 75 GLY A C 1
ATOM 581 O O . GLY A 1 75 ? 1.318 -6.055 2.521 1 98.38 75 GLY A O 1
ATOM 582 N N . ASN A 1 76 ? 0.223 -7.359 1.066 1 98.69 76 ASN A N 1
ATOM 583 C CA . ASN A 1 76 ? -0.252 -8.203 2.158 1 98.69 76 ASN A CA 1
ATOM 584 C C . ASN A 1 76 ? -0.391 -9.656 1.726 1 98.69 76 ASN A C 1
ATOM 586 O O . ASN A 1 76 ? -0.268 -9.969 0.54 1 98.69 76 ASN A O 1
ATOM 590 N N . ILE A 1 77 ? -0.515 -10.477 2.727 1 98.69 77 ILE A N 1
ATOM 591 C CA . ILE A 1 77 ? -0.759 -11.906 2.602 1 98.69 77 ILE A CA 1
ATOM 592 C C . ILE A 1 77 ? -2.158 -12.242 3.113 1 98.69 77 ILE A C 1
ATOM 594 O O . ILE A 1 77 ? -2.543 -11.82 4.207 1 98.69 77 ILE A O 1
ATOM 598 N N . SER A 1 78 ? -2.918 -12.922 2.314 1 98.56 78 SER A N 1
ATOM 599 C CA . SER A 1 78 ? -4.215 -13.477 2.682 1 98.56 78 SER A CA 1
ATOM 600 C C . SER A 1 78 ? -4.371 -14.898 2.15 1 98.56 78 SER A C 1
ATOM 602 O O . SER A 1 78 ? -3.389 -15.539 1.77 1 98.56 78 SER A O 1
ATOM 604 N N . VAL A 1 79 ? -5.609 -15.453 2.268 1 98 79 VAL A N 1
ATOM 605 C CA . VAL A 1 79 ? -5.848 -16.828 1.84 1 98 79 VAL A CA 1
ATOM 606 C C . VAL A 1 79 ? -7.102 -16.891 0.969 1 98 79 VAL A C 1
ATOM 608 O O . VAL A 1 79 ? -8.102 -16.234 1.268 1 98 79 VAL A O 1
AT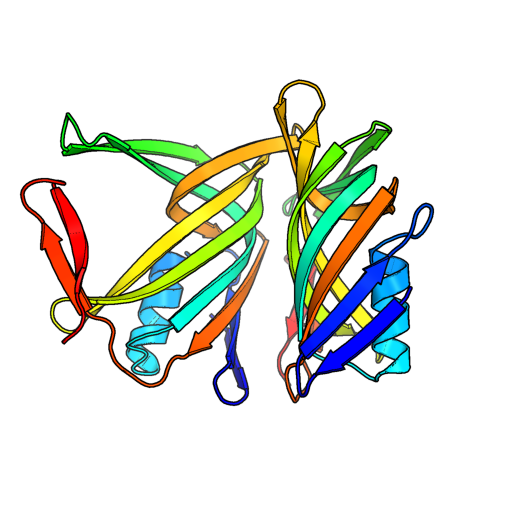OM 611 N N . LYS A 1 80 ? -7.008 -17.609 -0.028 1 97.56 80 LYS A N 1
ATOM 612 C CA . LYS A 1 80 ? -8.148 -17.953 -0.877 1 97.56 80 LYS A CA 1
ATOM 613 C C . LYS A 1 80 ? -8.141 -19.438 -1.239 1 97.56 80 LYS A C 1
ATOM 615 O O . LYS A 1 80 ? -7.133 -19.953 -1.733 1 97.56 80 LYS A O 1
ATOM 620 N N . ASP A 1 81 ? -9.266 -20.141 -0.973 1 96.19 81 ASP A N 1
ATOM 621 C CA . ASP A 1 81 ? -9.383 -21.562 -1.256 1 96.19 81 ASP A CA 1
ATOM 622 C C . ASP A 1 81 ? -8.234 -22.344 -0.632 1 96.19 81 ASP A C 1
ATOM 624 O O . ASP A 1 81 ? -7.617 -23.188 -1.292 1 96.19 81 ASP A O 1
ATOM 628 N N . ASN A 1 82 ? -7.832 -21.938 0.522 1 94.81 82 ASN A N 1
ATOM 629 C CA . ASN A 1 82 ? -6.844 -22.594 1.369 1 94.81 82 ASN A CA 1
ATOM 630 C C . ASN A 1 82 ? -5.434 -22.453 0.803 1 94.81 82 ASN A C 1
ATOM 632 O O . ASN A 1 82 ? -4.543 -23.234 1.123 1 94.81 82 ASN A O 1
ATOM 636 N N . GLU A 1 83 ? -5.301 -21.5 -0.052 1 97.75 83 GLU A N 1
ATOM 637 C CA . GLU A 1 83 ? -3.988 -21.188 -0.612 1 97.75 83 GLU A CA 1
ATOM 638 C C . GLU A 1 83 ? -3.607 -19.734 -0.357 1 97.75 83 GLU A C 1
ATOM 640 O O . GLU A 1 83 ? -4.473 -18.859 -0.329 1 9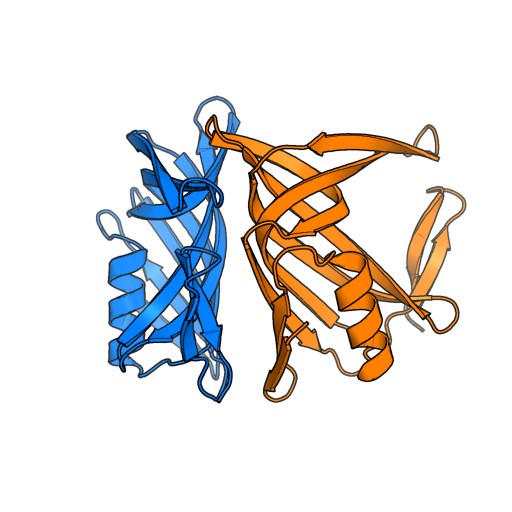7.75 83 GLU A O 1
ATOM 645 N N . PRO A 1 84 ? -2.281 -19.516 -0.195 1 98.44 84 PRO A N 1
ATOM 646 C CA . PRO A 1 84 ? -1.872 -18.125 -0.028 1 98.44 84 PRO A CA 1
ATOM 647 C C . PRO A 1 84 ? -2.301 -17.234 -1.196 1 98.44 84 PRO A C 1
ATOM 649 O O . PRO A 1 84 ? -2.238 -17.656 -2.354 1 98.44 84 PRO A O 1
ATOM 652 N N . TYR A 1 85 ? -2.756 -16.094 -0.913 1 98.5 85 TYR A N 1
ATOM 653 C CA . TYR A 1 85 ? -3.104 -15.047 -1.86 1 98.5 85 TYR A CA 1
ATOM 654 C C . TYR A 1 85 ? -2.34 -13.766 -1.555 1 98.5 85 TYR A C 1
ATOM 656 O O . TYR A 1 85 ? -2.572 -13.125 -0.524 1 98.5 85 TYR A O 1
ATOM 664 N N . LEU A 1 86 ? -1.469 -13.422 -2.439 1 98.75 86 LEU A N 1
ATOM 665 C CA . LEU A 1 86 ? -0.621 -12.25 -2.246 1 98.75 86 LEU A CA 1
ATOM 666 C C . LEU A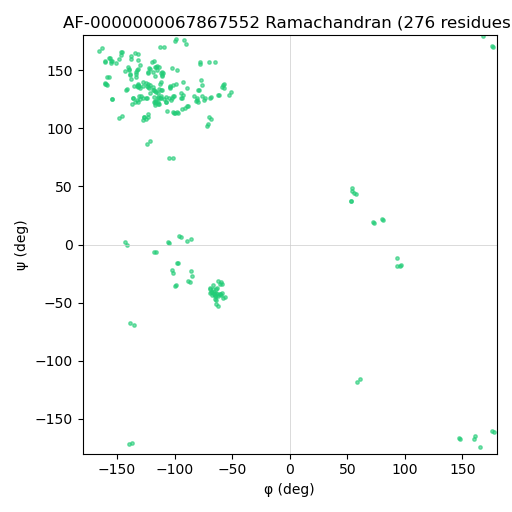 1 86 ? -1.133 -11.07 -3.061 1 98.75 86 LEU A C 1
ATOM 668 O O . LEU A 1 86 ? -1.56 -11.234 -4.207 1 98.75 86 LEU A O 1
ATOM 672 N N . HIS A 1 87 ? -1.157 -9.898 -2.523 1 98.75 87 HIS A N 1
ATOM 673 C CA . HIS A 1 87 ? -1.409 -8.641 -3.209 1 98.75 87 HIS A CA 1
ATOM 674 C C . HIS A 1 87 ? -0.3 -7.629 -2.932 1 98.75 87 HIS A C 1
ATOM 676 O O . HIS A 1 87 ? -0.202 -7.098 -1.823 1 98.75 87 HIS A O 1
ATOM 682 N N . PHE A 1 88 ? 0.475 -7.371 -3.986 1 98.75 88 PHE A N 1
ATOM 683 C CA . PHE A 1 88 ? 1.634 -6.496 -3.85 1 98.75 88 PHE A CA 1
ATOM 684 C C . PHE A 1 88 ? 1.601 -5.387 -4.895 1 98.75 88 PHE A C 1
ATOM 686 O O . PHE A 1 88 ? 1.262 -5.629 -6.055 1 98.75 88 PHE A O 1
ATOM 693 N N . HIS A 1 89 ? 1.889 -4.219 -4.496 1 98.88 89 HIS A N 1
ATOM 694 C CA . HIS A 1 89 ? 2.229 -3.105 -5.375 1 98.88 89 HIS A CA 1
ATOM 695 C C . HIS A 1 89 ? 3.682 -2.682 -5.191 1 98.88 89 HIS A C 1
ATOM 697 O O . HIS A 1 89 ? 4.262 -2.887 -4.125 1 98.88 89 HIS A O 1
ATOM 703 N N . ALA A 1 90 ? 4.27 -2.117 -6.242 1 98.81 90 ALA A N 1
ATOM 704 C CA . ALA A 1 90 ? 5.691 -1.805 -6.125 1 98.81 90 ALA A CA 1
ATOM 705 C C . ALA A 1 90 ? 6.082 -0.66 -7.059 1 98.81 90 ALA A C 1
ATOM 707 O O . ALA A 1 90 ? 5.355 -0.349 -8.008 1 98.81 90 ALA A O 1
ATOM 708 N N . ASN A 1 91 ? 7.164 -0.005 -6.742 1 98.75 91 ASN A N 1
ATOM 709 C CA . ASN A 1 91 ? 7.852 1.007 -7.535 1 98.75 91 ASN A CA 1
ATOM 710 C C . ASN A 1 91 ? 9.258 0.559 -7.918 1 98.75 91 ASN A C 1
ATOM 712 O O . ASN A 1 91 ? 9.961 -0.055 -7.113 1 98.75 91 ASN A O 1
ATOM 716 N N . PHE A 1 92 ? 9.633 0.963 -9.094 1 98.69 92 PHE A N 1
ATOM 717 C CA . PHE A 1 92 ? 10.945 0.594 -9.609 1 98.69 92 PHE A CA 1
ATOM 718 C C . PHE A 1 92 ? 11.648 1.8 -10.234 1 98.69 92 PHE A C 1
ATOM 720 O O . PHE A 1 92 ? 11.109 2.436 -11.141 1 98.69 92 PHE A O 1
ATOM 727 N N . GLY A 1 93 ? 12.828 2.096 -9.719 1 98.5 93 GLY A N 1
ATOM 728 C CA . GLY A 1 93 ? 13.656 3.139 -10.305 1 98.5 93 GLY A CA 1
ATOM 729 C C . GLY A 1 93 ? 14.477 2.658 -11.492 1 98.5 93 GLY A C 1
ATOM 730 O O . GLY A 1 93 ? 15.188 1.658 -11.398 1 98.5 93 GLY A O 1
ATOM 731 N N . ARG A 1 94 ? 14.391 3.34 -12.57 1 97.88 94 ARG A N 1
ATOM 732 C CA . ARG A 1 94 ? 15.086 2.98 -13.805 1 97.88 94 ARG A CA 1
ATOM 733 C C . ARG A 1 94 ? 16.453 3.66 -13.891 1 97.88 94 ARG A C 1
ATOM 735 O O . ARG A 1 94 ? 16.797 4.48 -13.031 1 97.88 94 ARG A O 1
ATOM 742 N N . GLU A 1 95 ? 17.125 3.303 -14.938 1 97 95 GLU A N 1
ATOM 743 C CA . GLU A 1 95 ? 18.484 3.826 -15.125 1 97 95 GLU A CA 1
ATOM 744 C C . GLU A 1 95 ? 18.469 5.348 -15.258 1 97 95 GLU A C 1
ATOM 746 O O . GLU A 1 95 ? 19.375 6.023 -14.781 1 97 95 GLU A O 1
ATOM 751 N N . ASP A 1 96 ? 17.406 5.953 -15.812 1 96.75 96 ASP A N 1
ATOM 752 C CA . ASP A 1 96 ? 17.359 7.387 -16.078 1 96.75 96 ASP A CA 1
ATOM 753 C C . ASP A 1 96 ? 16.812 8.141 -14.867 1 96.75 96 ASP A C 1
ATOM 755 O O . ASP A 1 96 ? 16.578 9.352 -14.938 1 96.75 96 ASP A O 1
ATOM 759 N N . GLY A 1 97 ? 16.562 7.402 -13.852 1 96.62 97 GLY A N 1
ATOM 760 C CA . GLY A 1 97 ? 16.062 8.023 -12.625 1 96.62 97 GLY A CA 1
ATOM 761 C C . GLY A 1 97 ? 14.555 8.047 -12.539 1 96.62 97 GLY A C 1
ATOM 762 O O . GLY A 1 97 ? 14 8.383 -11.484 1 96.62 97 GLY A O 1
ATOM 763 N N . SER A 1 98 ? 13.867 7.742 -13.664 1 97.44 98 SER A N 1
ATOM 764 C CA . SER A 1 98 ? 12.414 7.66 -13.609 1 97.44 98 SER A CA 1
ATOM 765 C C . SER A 1 98 ? 11.953 6.445 -12.812 1 97.44 98 SER A C 1
ATOM 767 O O . SER A 1 98 ? 12.727 5.508 -12.602 1 97.44 98 SER A O 1
ATOM 769 N N . VAL A 1 99 ? 10.773 6.598 -12.352 1 98.19 99 VAL A N 1
ATOM 770 C CA . VAL A 1 99 ? 10.188 5.5 -11.578 1 98.19 99 VAL A CA 1
ATOM 771 C C . VAL A 1 99 ? 8.93 4.992 -12.281 1 98.19 99 VAL A C 1
ATOM 773 O O . VAL A 1 99 ? 8.117 5.785 -12.766 1 98.19 99 VAL A O 1
ATOM 776 N N . VAL A 1 100 ? 8.836 3.652 -12.336 1 98.31 100 VAL A N 1
ATOM 777 C CA . VAL A 1 100 ? 7.617 3 -12.789 1 98.31 100 VAL A CA 1
ATOM 778 C C . VAL A 1 100 ? 7.023 2.166 -11.656 1 98.31 100 VAL A C 1
ATOM 780 O O . VAL A 1 100 ? 7.738 1.754 -10.742 1 98.31 100 VAL A O 1
ATOM 783 N N . GLY A 1 101 ? 5.715 1.985 -11.703 1 98.38 101 GLY A N 1
ATOM 784 C CA . GLY A 1 101 ? 5.102 1.267 -10.602 1 98.38 101 GLY A CA 1
ATOM 785 C C . GLY A 1 101 ? 3.684 0.811 -10.898 1 98.38 101 GLY A C 1
ATOM 786 O O . GLY A 1 101 ? 3.088 1.23 -11.891 1 98.38 101 GLY A O 1
ATOM 787 N N . GLY A 1 102 ? 3.139 -0.055 -10.102 1 97.94 102 GLY A N 1
ATOM 788 C CA . GLY A 1 102 ? 1.804 -0.617 -10.219 1 97.94 102 GLY A CA 1
ATOM 789 C C . GLY A 1 102 ? 1.624 -1.906 -9.445 1 97.94 102 GLY A C 1
ATOM 790 O O . GLY A 1 102 ? 2.363 -2.17 -8.492 1 97.94 102 GLY A O 1
ATOM 791 N N . HIS A 1 103 ? 0.548 -2.615 -9.766 1 98.5 103 HIS A N 1
ATOM 792 C CA . HIS A 1 103 ? 0.335 -3.959 -9.234 1 98.5 103 HIS A CA 1
ATOM 793 C C . HIS A 1 103 ? 1.442 -4.906 -9.688 1 98.5 103 HIS A C 1
ATOM 795 O O . HIS A 1 103 ? 1.75 -4.992 -10.875 1 98.5 103 HIS A O 1
ATOM 801 N N . LEU A 1 104 ? 2.055 -5.609 -8.766 1 98.62 104 LEU A N 1
ATOM 802 C CA . LEU A 1 104 ? 3.191 -6.461 -9.102 1 98.62 104 LEU A CA 1
ATOM 803 C C . LEU A 1 104 ? 2.725 -7.855 -9.508 1 98.62 104 LEU A C 1
ATOM 805 O O . LEU A 1 104 ? 2.195 -8.602 -8.688 1 98.62 104 LEU A O 1
ATOM 809 N N . ASN A 1 105 ? 3.027 -8.25 -10.727 1 98.19 105 ASN A N 1
ATOM 810 C CA . ASN A 1 105 ? 2.725 -9.594 -11.211 1 98.19 105 ASN A CA 1
ATOM 811 C C . ASN A 1 105 ? 3.949 -10.5 -11.148 1 98.19 105 ASN A C 1
ATOM 813 O O . ASN A 1 105 ? 3.822 -11.711 -10.922 1 98.19 105 ASN A O 1
ATOM 817 N N . LYS A 1 106 ? 5.066 -9.891 -11.414 1 98.69 106 LYS A N 1
ATOM 818 C CA . LYS A 1 106 ? 6.316 -10.641 -11.461 1 98.69 106 LYS A CA 1
ATOM 819 C C . LYS A 1 106 ? 7.52 -9.727 -11.227 1 98.69 106 LYS A C 1
ATOM 821 O O . LYS A 1 106 ? 7.555 -8.602 -11.734 1 98.69 106 LYS A O 1
ATOM 826 N N . ALA A 1 107 ? 8.531 -10.227 -10.547 1 98.81 107 ALA A N 1
ATOM 827 C CA . ALA A 1 107 ? 9.836 -9.562 -10.438 1 98.81 107 ALA A CA 1
ATOM 828 C C . ALA A 1 107 ? 10.938 -10.578 -10.164 1 98.81 107 ALA A C 1
ATOM 830 O O . ALA A 1 107 ? 10.883 -11.312 -9.172 1 98.81 107 ALA A O 1
ATOM 831 N N . VAL A 1 108 ? 11.883 -10.555 -10.969 1 98.88 108 VAL A N 1
ATOM 832 C CA . VAL A 1 108 ? 13.023 -11.453 -10.82 1 98.88 108 VAL A CA 1
ATOM 833 C C . VAL A 1 108 ? 14.219 -10.68 -10.258 1 98.88 108 VAL A C 1
ATOM 835 O O . VAL A 1 108 ? 14.555 -9.602 -10.742 1 98.88 108 VAL A O 1
ATOM 838 N N . ILE A 1 109 ? 14.906 -11.281 -9.273 1 98.81 109 ILE A N 1
ATOM 839 C CA . ILE A 1 109 ? 15.992 -10.617 -8.555 1 98.81 109 ILE A CA 1
ATOM 840 C C . ILE A 1 109 ? 17.266 -10.648 -9.406 1 98.81 109 ILE A C 1
ATOM 842 O O . ILE A 1 109 ? 17.641 -11.703 -9.922 1 98.81 109 ILE A O 1
ATOM 846 N N . SER A 1 110 ? 17.906 -9.57 -9.516 1 98.75 110 SER A N 1
ATOM 847 C CA . SER A 1 110 ? 19.125 -9.492 -10.305 1 98.75 110 SER A CA 1
ATOM 848 C C . SER A 1 110 ? 20.359 -9.492 -9.406 1 98.75 110 SER A C 1
ATOM 850 O O . SER A 1 110 ? 21.469 -9.781 -9.859 1 98.75 110 SER A O 1
ATOM 852 N N . ALA A 1 111 ? 20.25 -9.125 -8.117 1 97.56 111 ALA A N 1
ATOM 853 C CA . ALA A 1 111 ? 21.359 -9.102 -7.164 1 97.56 111 ALA A CA 1
ATOM 854 C C . ALA A 1 111 ? 20.922 -9.641 -5.809 1 97.56 111 ALA A C 1
ATOM 856 O O . ALA A 1 111 ? 21.297 -10.75 -5.422 1 97.56 111 ALA A O 1
ATOM 857 N N . THR A 1 112 ? 20.031 -8.906 -5.129 1 97.5 112 THR A N 1
ATOM 858 C CA . THR A 1 112 ? 19.484 -9.312 -3.846 1 97.5 112 THR A CA 1
ATOM 859 C C . THR A 1 112 ? 18.141 -8.633 -3.596 1 97.5 112 THR A C 1
ATOM 861 O O . THR A 1 112 ? 17.812 -7.633 -4.242 1 97.5 112 THR A O 1
ATOM 864 N N . CYS A 1 113 ? 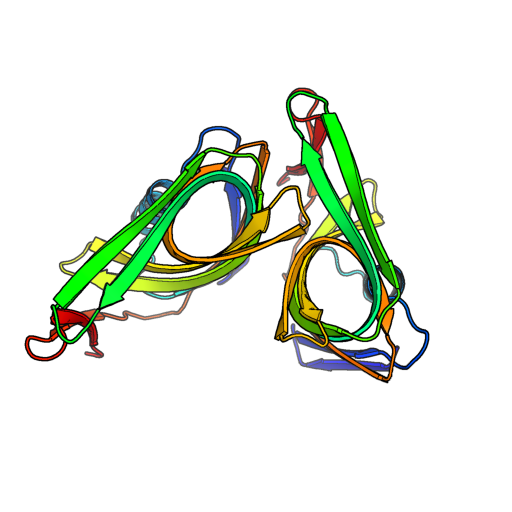17.406 -9.148 -2.752 1 98.44 113 CYS A N 1
ATOM 865 C CA . CYS A 1 113 ? 16.156 -8.578 -2.268 1 98.44 113 CYS A CA 1
ATOM 866 C C . CYS A 1 113 ? 15.984 -8.844 -0.777 1 98.44 113 CYS A C 1
ATOM 868 O O . CYS A 1 113 ? 16.188 -9.961 -0.309 1 98.44 113 CYS A O 1
ATOM 870 N N . GLU A 1 114 ? 15.641 -7.871 -0.096 1 98.69 114 GLU A N 1
ATOM 871 C CA . GLU A 1 114 ? 15.43 -7.91 1.348 1 98.69 114 GLU A CA 1
ATOM 872 C C . GLU A 1 114 ? 13.961 -7.668 1.697 1 98.69 114 GLU A C 1
ATOM 874 O O . GLU A 1 114 ? 13.406 -6.621 1.363 1 98.69 114 GLU A O 1
ATOM 879 N N . ILE A 1 115 ? 13.367 -8.641 2.361 1 98.62 115 ILE A N 1
ATOM 880 C CA . ILE A 1 115 ? 11.922 -8.648 2.59 1 98.62 115 ILE A CA 1
ATOM 881 C C . ILE A 1 115 ? 11.641 -8.734 4.086 1 98.62 115 ILE A C 1
ATOM 883 O O . ILE A 1 115 ? 12.281 -9.508 4.805 1 98.62 115 ILE A O 1
ATOM 887 N N . ILE A 1 116 ? 10.711 -7.934 4.539 1 98.62 116 ILE A N 1
ATOM 888 C CA . ILE A 1 116 ? 10.18 -8 5.895 1 98.62 116 ILE A CA 1
ATOM 889 C C . ILE A 1 116 ? 8.711 -8.398 5.859 1 98.62 116 ILE A C 1
ATOM 891 O O . ILE A 1 116 ? 7.902 -7.754 5.191 1 98.62 116 ILE A O 1
ATOM 895 N N . ILE A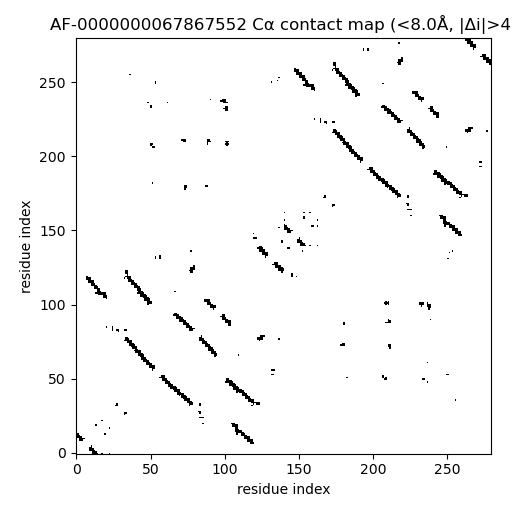 1 117 ? 8.398 -9.477 6.531 1 98.56 117 ILE A N 1
ATOM 896 C CA . ILE A 1 117 ? 7.027 -9.953 6.664 1 98.56 117 ILE A CA 1
ATOM 897 C C . ILE A 1 117 ? 6.582 -9.844 8.125 1 98.56 117 ILE A C 1
ATOM 899 O O . ILE A 1 117 ? 7.234 -10.391 9.016 1 98.56 117 ILE A O 1
ATOM 903 N N . HIS A 1 118 ? 5.566 -9.109 8.32 1 98.44 118 HIS A N 1
ATOM 904 C CA . HIS A 1 118 ? 4.914 -9.086 9.625 1 98.44 118 HIS A CA 1
ATOM 905 C C . HIS A 1 118 ? 3.703 -10.016 9.656 1 98.44 118 HIS A C 1
ATOM 907 O O . HIS A 1 118 ? 2.682 -9.727 9.023 1 98.44 118 HIS A O 1
ATOM 913 N N . ARG A 1 119 ? 3.816 -11.023 10.414 1 97.88 119 ARG A N 1
ATOM 914 C CA . ARG A 1 119 ? 2.707 -11.961 10.523 1 97.88 119 ARG A CA 1
ATOM 915 C C . ARG A 1 119 ? 1.594 -11.398 11.398 1 97.88 119 ARG A C 1
ATOM 917 O O . ARG A 1 119 ? 1.863 -10.758 12.422 1 97.88 119 ARG A O 1
ATOM 924 N N . ILE A 1 120 ? 0.483 -11.57 10.977 1 97.19 120 ILE A N 1
ATOM 925 C CA . ILE A 1 120 ? -0.708 -11.25 11.758 1 97.19 120 ILE A CA 1
ATOM 926 C C . ILE A 1 120 ? -1.344 -12.539 12.273 1 97.19 120 ILE A C 1
ATOM 928 O O . ILE A 1 120 ? -1.554 -13.484 11.508 1 97.19 120 ILE A O 1
ATOM 932 N N . ASN A 1 121 ? -1.566 -12.625 13.562 1 95.5 121 ASN A N 1
ATOM 933 C CA . ASN A 1 121 ? -2.215 -13.797 14.133 1 95.5 121 ASN A CA 1
ATOM 934 C C . ASN A 1 121 ? -3.697 -13.852 13.781 1 95.5 121 ASN A C 1
ATOM 936 O O . ASN A 1 121 ? -4.52 -13.203 14.422 1 95.5 121 ASN A O 1
ATOM 940 N N . GLY A 1 122 ? -4.047 -14.656 12.844 1 95.56 122 GLY A N 1
ATOM 941 C CA . GLY A 1 122 ? -5.398 -14.789 12.312 1 95.56 122 GLY A CA 1
ATOM 942 C C . GLY A 1 122 ? -5.43 -15.133 10.836 1 95.56 122 GLY A C 1
ATOM 943 O O . GLY A 1 122 ? -4.441 -15.625 10.289 1 95.56 122 GLY A O 1
ATOM 944 N N . VAL A 1 123 ? -6.672 -14.969 10.266 1 96.38 123 VAL A N 1
ATOM 945 C CA . VAL A 1 123 ? -6.879 -15.297 8.852 1 96.38 123 VAL A CA 1
ATOM 946 C C . VAL A 1 123 ? -7.566 -14.133 8.148 1 96.38 123 VAL A C 1
ATOM 948 O O . VAL A 1 123 ? -8.531 -13.562 8.664 1 96.38 123 VAL A O 1
ATOM 951 N N . ILE A 1 124 ? -7 -13.727 7.109 1 97.38 124 ILE A N 1
ATOM 952 C CA . ILE A 1 124 ? -7.664 -12.812 6.184 1 97.38 124 ILE A CA 1
ATOM 953 C C . ILE A 1 124 ? -8.047 -13.562 4.91 1 97.38 124 ILE A C 1
ATOM 955 O O . ILE A 1 124 ? -7.188 -14.125 4.23 1 97.38 124 ILE A O 1
ATOM 959 N N . GLY A 1 125 ? -9.344 -13.547 4.586 1 97.25 125 GLY A N 1
ATOM 960 C CA . GLY A 1 125 ? -9.828 -14.258 3.412 1 97.25 125 GLY A CA 1
ATOM 961 C C . GLY A 1 125 ? -10.031 -13.359 2.209 1 97.25 125 GLY A C 1
ATOM 962 O O . GLY A 1 125 ? -9.859 -12.141 2.301 1 97.25 125 GLY A O 1
ATOM 963 N N . ARG A 1 126 ? -10.414 -13.984 1.059 1 97.56 126 ARG A N 1
ATOM 964 C CA . ARG A 1 126 ? -10.758 -13.312 -0.191 1 97.56 126 ARG A CA 1
ATOM 965 C C . ARG A 1 126 ? -12.047 -13.883 -0.78 1 97.56 126 ARG A C 1
ATOM 967 O O . ARG A 1 126 ? -12.32 -15.078 -0.648 1 97.56 126 ARG A O 1
ATOM 974 N N . LYS A 1 127 ? -12.719 -13.047 -1.386 1 96.06 127 LYS A N 1
ATOM 975 C CA . LYS A 1 127 ? -13.891 -13.445 -2.154 1 96.06 127 LYS A CA 1
ATOM 976 C C . LYS A 1 127 ? -13.969 -12.695 -3.479 1 96.06 127 LYS A C 1
ATOM 978 O O . LYS A 1 127 ? -13.609 -11.516 -3.547 1 96.06 127 LYS A O 1
ATOM 983 N N . PHE A 1 128 ? -14.477 -13.383 -4.496 1 95.94 128 PHE A N 1
ATOM 984 C CA . PHE A 1 128 ? -14.633 -12.734 -5.793 1 95.94 128 PHE A CA 1
ATOM 985 C C . PHE A 1 128 ? -15.797 -11.75 -5.77 1 95.94 128 PHE A C 1
ATOM 987 O O . PHE A 1 128 ? -16.906 -12.094 -5.336 1 95.94 128 PHE A O 1
ATOM 994 N N . ASP A 1 129 ? -15.555 -10.57 -6.129 1 95.38 129 ASP A N 1
ATOM 995 C CA . ASP A 1 129 ? -16.578 -9.539 -6.289 1 95.38 129 ASP A CA 1
ATOM 996 C C . ASP A 1 129 ? -16.969 -9.375 -7.758 1 95.38 129 ASP A C 1
ATOM 998 O O . ASP A 1 129 ? -16.188 -8.859 -8.555 1 95.38 129 ASP A O 1
ATOM 1002 N N . ASP A 1 130 ? -18.125 -9.695 -8.117 1 93.12 130 ASP A N 1
ATOM 1003 C CA . ASP A 1 130 ? -18.578 -9.711 -9.508 1 93.12 130 ASP A CA 1
ATOM 1004 C C . ASP A 1 130 ? -18.625 -8.297 -10.086 1 93.12 130 ASP A C 1
ATOM 1006 O O . ASP A 1 130 ? -18.375 -8.102 -11.281 1 93.12 130 ASP A O 1
ATOM 1010 N N . GLU A 1 131 ? -18.969 -7.371 -9.266 1 91.88 131 GLU A N 1
ATOM 1011 C CA . GLU A 1 131 ? -19.078 -5.992 -9.727 1 91.88 131 GLU A CA 1
ATOM 1012 C C . GLU A 1 131 ? -17.703 -5.422 -10.094 1 91.88 131 GLU A C 1
ATOM 1014 O O . GLU A 1 131 ? -17.547 -4.781 -11.133 1 91.88 131 GLU A O 1
ATOM 1019 N N . ILE A 1 132 ? -16.688 -5.723 -9.297 1 93.06 132 ILE A N 1
ATOM 1020 C CA . ILE A 1 132 ? -15.352 -5.184 -9.484 1 93.06 132 ILE A CA 1
ATOM 1021 C C . ILE A 1 132 ? -14.562 -6.09 -10.43 1 93.06 132 ILE A C 1
ATOM 1023 O O . ILE A 1 132 ? -13.703 -5.617 -11.18 1 93.06 132 ILE A O 1
ATOM 1027 N N . GLY A 1 133 ? -14.883 -7.395 -10.383 1 94.5 133 GLY A N 1
ATOM 1028 C CA . GLY A 1 133 ? -14.156 -8.375 -11.172 1 94.5 133 GLY A CA 1
ATOM 1029 C C . GLY A 1 133 ? -12.836 -8.789 -10.547 1 94.5 133 GLY A C 1
ATOM 1030 O O . GLY A 1 133 ? -11.898 -9.156 -11.258 1 94.5 133 GLY A O 1
ATOM 1031 N N . LEU A 1 134 ? -12.688 -8.609 -9.242 1 95.62 134 LEU A N 1
ATOM 1032 C CA . LEU A 1 134 ? -11.477 -8.953 -8.508 1 95.62 134 LEU A CA 1
ATOM 1033 C C . LEU A 1 134 ? -11.812 -9.758 -7.254 1 95.62 134 LEU A C 1
ATOM 1035 O O . LEU A 1 134 ? -12.953 -9.75 -6.793 1 95.62 134 LEU A O 1
ATOM 1039 N N . ASN A 1 135 ? -10.773 -10.477 -6.789 1 96.31 135 ASN A N 1
ATOM 1040 C CA . ASN A 1 135 ? -10.852 -11.016 -5.438 1 96.31 135 ASN A CA 1
ATOM 1041 C C . ASN A 1 135 ? -10.531 -9.953 -4.391 1 96.31 135 ASN A C 1
ATOM 1043 O O . ASN A 1 135 ? -9.445 -9.367 -4.398 1 96.31 135 ASN A O 1
ATOM 1047 N N . VAL A 1 136 ? -11.461 -9.711 -3.479 1 96.94 136 VAL A N 1
ATOM 1048 C CA . VAL A 1 136 ? -11.289 -8.664 -2.479 1 96.94 136 VAL A CA 1
A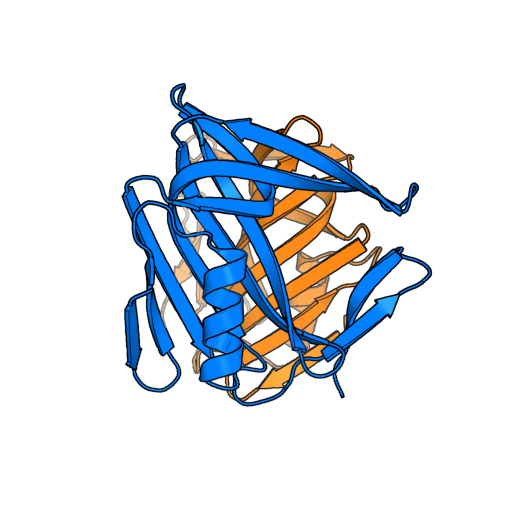TOM 1049 C C . VAL A 1 136 ? -11.289 -9.281 -1.081 1 96.94 136 VAL A C 1
ATOM 1051 O O . VAL A 1 136 ? -11.781 -10.391 -0.885 1 96.94 136 VAL A O 1
ATOM 1054 N N . ILE A 1 137 ? -10.727 -8.609 -0.146 1 97.31 137 ILE A N 1
ATOM 1055 C CA . ILE A 1 137 ? -10.633 -9.078 1.231 1 97.31 137 ILE A CA 1
ATOM 1056 C C . ILE A 1 137 ? -12.023 -9.375 1.773 1 97.31 137 ILE A C 1
ATOM 1058 O O . ILE A 1 137 ? -12.961 -8.609 1.54 1 97.31 137 ILE A O 1
ATOM 1062 N N . GLU A 1 138 ? -12.117 -10.445 2.393 1 95.38 138 GLU A N 1
ATOM 1063 C CA . GLU A 1 138 ? -13.305 -10.852 3.135 1 95.38 138 GLU A CA 1
ATOM 1064 C C . GLU A 1 138 ? -12.945 -11.344 4.531 1 95.38 138 GLU A C 1
ATOM 1066 O O . GLU A 1 138 ? -12.141 -12.273 4.68 1 95.38 138 GLU A O 1
ATOM 1071 N N . PHE A 1 139 ? -13.531 -10.695 5.516 1 93.31 139 PHE A N 1
ATOM 1072 C CA . PHE A 1 139 ? -13.266 -11.133 6.883 1 93.31 139 PHE A CA 1
ATOM 1073 C C . PHE A 1 139 ? -14.312 -12.133 7.348 1 93.31 139 PHE A C 1
ATOM 1075 O O . PHE A 1 139 ? -15.5 -11.992 7.027 1 93.31 139 PHE A O 1
ATOM 1082 N N . ASN A 1 140 ? -13.875 -13.273 7.855 1 77.88 140 ASN A N 1
ATOM 1083 C CA . ASN A 1 140 ? -14.82 -14.211 8.445 1 77.88 140 ASN A CA 1
ATOM 1084 C C . ASN A 1 140 ? -15.32 -13.719 9.805 1 77.88 140 ASN A C 1
ATOM 1086 O O . ASN A 1 140 ? -14.586 -13.047 10.531 1 77.88 140 ASN A O 1
ATOM 1090 N N . MET B 1 1 ? -16.547 0.946 4.41 1 87.94 1 MET B N 1
ATOM 1091 C CA . MET B 1 1 ? -15.359 0.621 5.207 1 87.94 1 MET B CA 1
ATOM 1092 C C . MET B 1 1 ? -15.578 -0.662 6 1 87.94 1 MET B C 1
ATOM 1094 O O . MET B 1 1 ? -16.562 -0.788 6.73 1 87.94 1 MET B O 1
ATOM 1098 N N . ILE B 1 2 ? -14.867 -1.623 5.816 1 95.81 2 ILE B N 1
ATOM 1099 C CA . ILE B 1 2 ? -14.867 -2.916 6.492 1 95.81 2 ILE B CA 1
ATOM 1100 C C . ILE B 1 2 ? -13.5 -3.166 7.125 1 95.81 2 ILE B C 1
ATOM 1102 O O . ILE B 1 2 ? -12.461 -2.934 6.5 1 95.81 2 ILE B O 1
ATOM 1106 N N . TYR B 1 3 ? -13.562 -3.541 8.43 1 97.69 3 TYR B N 1
ATOM 1107 C CA . TYR B 1 3 ? -12.258 -3.754 9.062 1 97.69 3 TYR B CA 1
ATOM 1108 C C . TYR B 1 3 ? -12.336 -4.875 10.094 1 97.69 3 TYR B C 1
ATOM 1110 O O . TYR B 1 3 ? -13.422 -5.293 10.492 1 97.69 3 TYR B O 1
ATOM 1118 N N . LYS B 1 4 ? -11.242 -5.387 10.484 1 97.75 4 LYS B N 1
ATOM 1119 C CA . LYS B 1 4 ? -11.062 -6.363 11.555 1 97.75 4 LYS B CA 1
ATOM 1120 C C . LYS B 1 4 ? -9.836 -6.027 12.406 1 97.75 4 LYS B C 1
ATOM 1122 O O . LYS B 1 4 ? -8.812 -5.602 11.883 1 97.75 4 LYS B O 1
ATOM 1127 N N . VAL B 1 5 ? -9.914 -6.242 13.695 1 97.06 5 VAL B N 1
ATOM 1128 C CA . VAL B 1 5 ? -8.852 -5.938 14.641 1 97.06 5 VAL B CA 1
ATOM 1129 C C . VAL B 1 5 ? -8.094 -7.211 14.992 1 97.06 5 VAL B C 1
ATOM 1131 O O . VAL B 1 5 ? -8.695 -8.227 15.352 1 97.06 5 VAL B O 1
ATOM 1134 N N . PHE B 1 6 ? -6.828 -7.188 14.867 1 96.56 6 PHE B N 1
ATOM 1135 C CA . PHE B 1 6 ? -5.895 -8.234 15.266 1 96.56 6 PHE B CA 1
ATOM 1136 C C . PHE B 1 6 ? -4.879 -7.699 16.266 1 96.56 6 PHE B C 1
ATOM 1138 O O . PHE B 1 6 ? -3.777 -7.293 15.883 1 96.56 6 PHE B O 1
ATOM 1145 N N . GLY B 1 7 ? -5.203 -7.773 17.625 1 95.06 7 GLY B N 1
ATOM 1146 C CA . GLY B 1 7 ? -4.309 -7.148 18.594 1 95.06 7 GLY B CA 1
ATOM 1147 C C . GLY B 1 7 ? -4.121 -5.664 18.359 1 95.06 7 GLY B C 1
ATOM 1148 O O . GLY B 1 7 ? -5.098 -4.91 18.312 1 95.06 7 GLY B O 1
ATOM 1149 N N . ASP B 1 8 ? -2.92 -5.254 18.094 1 96.19 8 ASP B N 1
ATOM 1150 C CA . ASP B 1 8 ? -2.629 -3.842 17.875 1 96.19 8 ASP B CA 1
ATOM 1151 C C . ASP B 1 8 ? -2.672 -3.502 16.375 1 96.19 8 ASP B C 1
ATOM 1153 O O . ASP B 1 8 ? -2.428 -2.357 15.992 1 96.19 8 ASP B O 1
ATOM 1157 N N . THR B 1 9 ? -3.082 -4.465 15.555 1 97.88 9 THR B N 1
ATOM 1158 C CA . THR B 1 9 ? -3.164 -4.262 14.109 1 97.88 9 THR B CA 1
ATOM 1159 C C . THR B 1 9 ? -4.617 -4.246 13.648 1 97.88 9 THR B C 1
ATOM 1161 O O . THR B 1 9 ? -5.418 -5.082 14.07 1 97.88 9 THR B O 1
ATOM 1164 N N . ILE B 1 10 ? -4.91 -3.295 12.859 1 98.38 10 ILE B N 1
ATOM 1165 C CA . ILE B 1 10 ? -6.207 -3.258 12.195 1 98.38 10 ILE B CA 1
ATOM 1166 C C . ILE B 1 10 ? -6.02 -3.424 10.688 1 98.38 10 ILE B C 1
ATOM 1168 O O . ILE B 1 10 ? -5.191 -2.744 10.086 1 98.38 10 ILE B O 1
ATOM 1172 N N . VAL B 1 11 ? -6.723 -4.363 10.109 1 98.62 11 VAL B N 1
ATOM 1173 C CA . VAL B 1 11 ? -6.797 -4.508 8.656 1 98.62 11 VAL B CA 1
ATOM 1174 C C . VAL B 1 11 ? -8.133 -3.969 8.148 1 98.62 11 VAL B C 1
ATOM 1176 O O . VAL B 1 11 ? -9.195 -4.379 8.625 1 98.62 11 VAL B O 1
ATOM 1179 N N . MET B 1 12 ? -8.055 -3.051 7.242 1 98.25 12 MET B N 1
ATOM 1180 C CA . MET B 1 12 ? -9.234 -2.352 6.734 1 98.25 12 MET B CA 1
ATOM 1181 C C . MET B 1 12 ? -9.32 -2.459 5.215 1 98.25 12 MET B C 1
ATOM 1183 O O . MET B 1 12 ? -8.305 -2.35 4.527 1 98.25 12 MET B O 1
ATOM 1187 N N . LYS B 1 13 ? -10.484 -2.674 4.695 1 98.38 13 LYS B N 1
ATOM 1188 C CA . LYS B 1 13 ? -10.789 -2.672 3.268 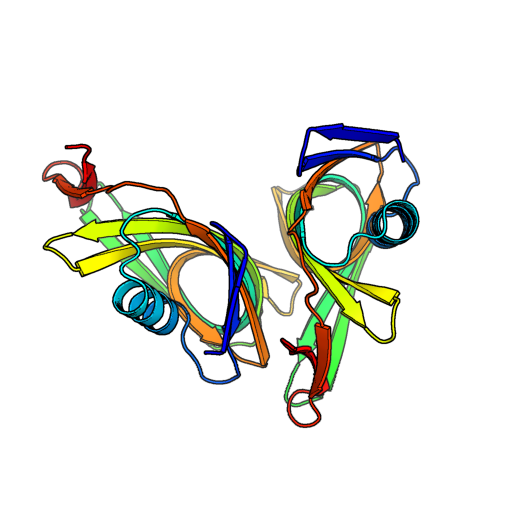1 98.38 13 LYS B CA 1
ATOM 1189 C C . LYS B 1 13 ? -11.758 -1.547 2.914 1 98.38 13 LYS B C 1
ATOM 1191 O O . LYS B 1 13 ? -12.812 -1.412 3.537 1 98.38 13 LYS B O 1
ATOM 1196 N N . LEU B 1 14 ? -11.352 -0.727 2.01 1 98.38 14 LEU B N 1
ATOM 1197 C CA . LEU B 1 14 ? -12.273 0.254 1.457 1 98.38 14 LEU B CA 1
ATOM 1198 C C . LEU B 1 14 ? -12.844 -0.226 0.126 1 98.38 14 LEU B C 1
ATOM 1200 O O . LEU B 1 14 ? -12.172 -0.938 -0.621 1 98.38 14 LEU B O 1
ATOM 1204 N N . GLU B 1 15 ? -14.023 0.198 -0.129 1 97.25 15 GLU B N 1
ATOM 1205 C CA . GLU B 1 15 ? -14.734 -0.215 -1.336 1 97.25 15 GLU B CA 1
ATOM 1206 C C . GLU B 1 15 ? -14.852 0.938 -2.328 1 97.25 15 GLU B C 1
ATOM 1208 O O . GLU B 1 15 ? -14.562 2.088 -1.991 1 97.25 15 GLU B O 1
ATOM 1213 N N . LYS B 1 16 ? -15.312 0.615 -3.564 1 96.62 16 LYS B N 1
ATOM 1214 C CA . LYS B 1 16 ? -15.469 1.594 -4.637 1 96.62 16 LYS B CA 1
ATOM 1215 C C . LYS B 1 16 ? -16.297 2.791 -4.176 1 96.62 16 LYS B C 1
ATOM 1217 O O . LYS B 1 16 ? -17.359 2.625 -3.574 1 96.62 16 LYS B O 1
ATOM 1222 N N . GLY B 1 17 ? -15.711 3.971 -4.43 1 97.56 17 GLY B N 1
ATOM 1223 C CA . GLY B 1 17 ? -16.422 5.203 -4.137 1 97.56 17 GLY B CA 1
ATOM 1224 C C . GLY B 1 17 ? -16.047 5.805 -2.797 1 97.56 17 GLY B C 1
ATOM 1225 O O . GLY B 1 17 ? -16.312 6.984 -2.547 1 97.56 17 GLY B O 1
ATOM 1226 N N . GLU B 1 18 ? -15.438 5.043 -1.917 1 98.38 18 GLU B N 1
ATOM 1227 C CA . GLU B 1 18 ? -15.016 5.551 -0.617 1 98.38 18 GLU B CA 1
ATOM 1228 C C . GLU B 1 18 ? -13.727 6.363 -0.735 1 98.38 18 GLU B C 1
ATOM 1230 O O . GLU B 1 18 ? -12.977 6.207 -1.698 1 98.38 18 GLU B O 1
ATOM 1235 N N . GLU B 1 19 ? -13.531 7.203 0.214 1 98.81 19 GLU B N 1
ATOM 1236 C CA . GLU B 1 19 ? -12.391 8.109 0.216 1 98.81 19 GLU B CA 1
ATOM 1237 C C . GLU B 1 19 ? -11.477 7.848 1.413 1 98.81 19 GLU B C 1
ATOM 1239 O O . GLU B 1 19 ? -11.953 7.699 2.539 1 98.81 19 GLU B O 1
ATOM 1244 N N . ILE B 1 20 ? -10.195 7.762 1.195 1 98.75 20 ILE B N 1
ATOM 1245 C CA . ILE B 1 20 ? -9.219 7.195 2.125 1 98.75 20 ILE B CA 1
ATOM 1246 C C . ILE B 1 20 ? -9.164 8.039 3.395 1 98.75 20 ILE B C 1
ATOM 1248 O O . ILE B 1 20 ? -9.32 7.523 4.5 1 98.75 20 ILE B O 1
ATOM 1252 N N . ILE B 1 21 ? -8.992 9.375 3.279 1 98.56 21 ILE B N 1
ATOM 1253 C CA . ILE B 1 21 ? -8.766 10.242 4.43 1 98.56 21 ILE B CA 1
ATOM 1254 C C . ILE B 1 21 ? -10 10.25 5.324 1 98.56 21 ILE B C 1
ATOM 1256 O O . ILE B 1 21 ? -9.898 10.062 6.535 1 98.56 21 ILE B O 1
ATOM 1260 N N . SER B 1 22 ? -11.117 10.414 4.695 1 98.44 22 SER B N 1
ATOM 1261 C CA . SER B 1 22 ? -12.344 10.484 5.484 1 98.44 22 SER B CA 1
ATOM 1262 C C . SER B 1 22 ? -12.633 9.164 6.18 1 98.44 22 SER B C 1
ATOM 1264 O O . SER B 1 22 ? -13.047 9.141 7.34 1 98.44 22 SER B O 1
ATOM 1266 N N . GLU B 1 23 ? -12.422 8.039 5.512 1 98.69 23 GLU B N 1
ATOM 1267 C CA . GLU B 1 23 ? -12.742 6.734 6.086 1 98.69 23 GLU B CA 1
ATOM 1268 C C . GLU B 1 23 ? -11.797 6.398 7.238 1 98.69 23 GLU B C 1
ATOM 1270 O O . GLU B 1 23 ? -12.234 5.871 8.266 1 98.69 23 GLU B O 1
ATOM 1275 N N . ILE B 1 24 ? -10.508 6.699 7.074 1 98.69 24 ILE B N 1
ATOM 1276 C CA . ILE B 1 24 ? -9.57 6.398 8.148 1 98.69 24 ILE B CA 1
ATOM 1277 C C . ILE B 1 24 ? -9.836 7.32 9.336 1 98.69 24 ILE B C 1
ATOM 1279 O O . ILE B 1 24 ? -9.75 6.895 10.492 1 98.69 24 ILE B O 1
ATOM 1283 N N . THR B 1 25 ? -10.156 8.586 9.055 1 98.62 25 THR B N 1
ATOM 1284 C CA . THR B 1 25 ? -10.516 9.516 10.117 1 98.62 25 THR B CA 1
ATOM 1285 C C . THR B 1 25 ? -11.688 8.977 10.938 1 98.62 25 THR B C 1
ATOM 1287 O O . THR B 1 25 ? -11.648 8.992 12.164 1 98.62 25 THR B O 1
ATOM 1290 N N . GLU B 1 26 ? -12.656 8.484 10.234 1 98.38 26 GLU B N 1
ATOM 1291 C CA . GLU B 1 26 ? -13.836 7.938 10.906 1 98.38 26 GLU B CA 1
ATOM 1292 C C . GLU B 1 26 ? -13.469 6.73 11.766 1 98.38 26 GLU B C 1
ATOM 1294 O O . GLU B 1 26 ? -13.953 6.59 12.883 1 98.38 26 GLU B O 1
ATOM 1299 N N . LEU B 1 27 ? -12.648 5.875 11.258 1 98.44 27 LEU B N 1
ATOM 1300 C CA . LEU B 1 27 ? -12.211 4.719 12.031 1 98.44 27 LEU B CA 1
ATOM 1301 C C . LEU B 1 27 ? -11.477 5.152 13.297 1 98.44 27 LEU B C 1
ATOM 1303 O O . LEU B 1 27 ? -11.656 4.559 14.359 1 98.44 27 LEU B O 1
ATOM 1307 N N . CYS B 1 28 ? -10.625 6.152 13.141 1 98.44 28 CYS B N 1
ATOM 1308 C CA . CYS B 1 28 ? -9.867 6.641 14.289 1 98.44 28 CYS B CA 1
ATOM 1309 C C . CYS B 1 28 ? -10.797 7.145 15.383 1 98.44 28 CYS B C 1
ATOM 1311 O O . CYS B 1 28 ? -10.547 6.914 16.562 1 98.44 28 CYS B O 1
ATOM 1313 N N . LYS B 1 29 ? -11.773 7.859 14.969 1 97.88 29 LYS B N 1
ATOM 1314 C CA . LYS B 1 29 ? -12.742 8.336 15.945 1 97.88 29 LYS B CA 1
ATOM 1315 C C . LYS B 1 29 ? -13.484 7.176 16.594 1 97.88 29 LYS B C 1
ATOM 1317 O O . LYS B 1 29 ? -13.625 7.133 17.828 1 97.88 29 LYS B O 1
ATOM 1322 N N . GLU B 1 30 ? -13.883 6.246 15.805 1 97.31 30 GLU B N 1
ATOM 1323 C CA . GLU B 1 30 ? -14.656 5.102 16.281 1 97.31 30 GLU B CA 1
ATOM 1324 C C . GLU B 1 30 ? -13.859 4.262 17.266 1 97.31 30 GLU B C 1
ATOM 1326 O O . GLU B 1 30 ? -14.398 3.799 18.281 1 97.31 30 GLU B O 1
ATOM 1331 N N . LYS B 1 31 ? -12.57 4.109 17.047 1 97.12 31 LYS B N 1
ATOM 1332 C CA . LYS B 1 31 ? -11.742 3.211 17.844 1 97.12 31 LYS B CA 1
ATOM 1333 C C . LYS B 1 31 ? -10.852 3.994 18.812 1 97.12 31 LYS B C 1
ATOM 1335 O O . LYS B 1 31 ? -10.016 3.414 19.5 1 97.12 31 LYS B O 1
ATOM 1340 N N . ALA B 1 32 ? -11.023 5.316 18.797 1 96.69 32 ALA B N 1
ATOM 1341 C CA . ALA B 1 32 ? -10.25 6.199 19.672 1 96.69 32 ALA B CA 1
ATOM 1342 C C . ALA B 1 32 ? -8.75 5.98 19.469 1 96.69 32 ALA B C 1
ATOM 1344 O O . ALA B 1 32 ? -8.008 5.82 20.453 1 96.69 32 ALA B O 1
ATOM 1345 N N . ILE B 1 33 ? -8.359 5.883 18.234 1 97.81 33 ILE B N 1
ATOM 1346 C CA . ILE B 1 33 ? -6.938 5.742 17.922 1 97.81 33 ILE B CA 1
ATOM 1347 C C . ILE B 1 33 ? -6.266 7.113 17.953 1 97.81 33 ILE B C 1
ATOM 1349 O O . ILE B 1 33 ? -6.637 8.008 17.188 1 97.81 33 ILE B O 1
ATOM 1353 N N . SER B 1 34 ? -5.25 7.258 18.75 1 97.62 34 SER B N 1
ATOM 1354 C CA . SER B 1 34 ? -4.613 8.562 18.922 1 97.62 34 SER B CA 1
ATOM 1355 C C . SER B 1 34 ? -3.172 8.539 18.438 1 97.62 34 SER B C 1
ATOM 1357 O O . SER B 1 34 ? -2.504 9.578 18.422 1 97.62 34 SER B O 1
ATOM 1359 N N . ALA B 1 35 ? -2.688 7.41 18.078 1 98.31 35 ALA B N 1
ATOM 1360 C CA . ALA B 1 35 ? -1.34 7.203 17.562 1 98.31 35 ALA B CA 1
ATOM 1361 C C . ALA B 1 35 ? -1.253 5.902 16.766 1 98.31 35 ALA B C 1
ATOM 1363 O O . ALA B 1 35 ? -1.797 4.879 17.188 1 98.31 35 ALA B O 1
ATOM 1364 N N . GLY B 1 36 ? -0.573 5.953 15.633 1 98.38 36 GLY B N 1
ATOM 1365 C CA . GLY B 1 36 ? -0.402 4.754 14.836 1 98.38 36 GLY B CA 1
ATOM 1366 C C . GLY B 1 36 ? 0.332 5.004 13.531 1 98.38 36 GLY B C 1
ATOM 1367 O O . GLY B 1 36 ? 0.615 6.152 13.18 1 98.38 36 GLY B O 1
ATOM 1368 N N . SER B 1 37 ? 0.687 3.951 12.875 1 98.69 37 SER B N 1
ATOM 1369 C CA . SER B 1 37 ? 1.243 3.988 11.523 1 98.69 37 SER B CA 1
ATOM 1370 C C . SER B 1 37 ? 0.316 3.303 10.531 1 98.69 37 SER B C 1
ATOM 1372 O O . SER B 1 37 ? -0.436 2.396 10.891 1 98.69 37 SER B O 1
ATOM 1374 N N . VAL B 1 38 ? 0.387 3.803 9.297 1 98.69 38 VAL B N 1
ATOM 1375 C CA . VAL B 1 38 ? -0.542 3.324 8.281 1 98.69 38 VAL B CA 1
ATOM 1376 C C . VAL B 1 38 ? 0.223 2.988 7 1 98.69 38 VAL B C 1
ATOM 1378 O O . VAL B 1 38 ? 1.111 3.738 6.586 1 98.69 38 VAL B O 1
ATOM 1381 N N . SER B 1 39 ? -0.07 1.908 6.398 1 98.69 39 SER B N 1
ATOM 1382 C CA . SER B 1 39 ? 0.344 1.541 5.047 1 98.69 39 SER B CA 1
ATOM 1383 C C . SER B 1 39 ? -0.834 1.021 4.23 1 98.69 39 SER B C 1
ATOM 1385 O O . SER B 1 39 ? -1.754 0.41 4.777 1 98.69 39 SER B O 1
ATOM 1387 N N . ALA B 1 40 ? -0.768 1.23 2.963 1 98.75 40 ALA B N 1
ATOM 1388 C CA . ALA B 1 40 ? -1.907 0.803 2.156 1 98.75 40 ALA B CA 1
ATOM 1389 C C . ALA B 1 40 ? -1.519 0.665 0.687 1 98.75 40 ALA B C 1
ATOM 1391 O O . ALA B 1 40 ? -0.543 1.27 0.237 1 98.75 40 ALA B O 1
ATOM 1392 N N . ILE B 1 41 ? -2.273 -0.126 -0.028 1 98.75 41 ILE B N 1
ATOM 1393 C CA . ILE B 1 41 ? -2.273 -0.239 -1.482 1 98.75 41 ILE B CA 1
ATOM 1394 C C . ILE B 1 41 ? -3.709 -0.332 -1.994 1 98.75 41 ILE B C 1
ATOM 1396 O O . ILE B 1 41 ? -4.625 -0.664 -1.237 1 98.75 41 ILE B O 1
ATOM 1400 N N . GLY B 1 42 ? -3.895 -0.073 -3.254 1 98.19 42 GLY B N 1
ATOM 1401 C CA . GLY B 1 42 ? -5.23 -0.154 -3.822 1 98.19 42 GLY B CA 1
ATOM 1402 C C . GLY B 1 42 ? -5.344 0.514 -5.18 1 98.19 42 GLY B C 1
ATOM 1403 O O . GLY B 1 42 ? -4.332 0.882 -5.781 1 98.19 42 GLY B O 1
ATOM 1404 N N . ALA B 1 43 ? -6.559 0.567 -5.691 1 98.25 43 ALA B N 1
ATOM 1405 C CA . ALA B 1 43 ? -6.883 1.21 -6.961 1 98.25 43 ALA B CA 1
ATOM 1406 C C . ALA B 1 43 ? -7.723 2.465 -6.742 1 98.25 43 ALA B C 1
ATOM 1408 O O . ALA B 1 43 ? -8.688 2.447 -5.973 1 98.25 43 ALA B O 1
ATOM 1409 N N . VAL B 1 44 ? -7.328 3.508 -7.398 1 98.44 44 VAL B N 1
ATOM 1410 C CA . VAL B 1 44 ? -7.988 4.797 -7.219 1 98.44 44 VAL B CA 1
ATOM 1411 C C . VAL B 1 44 ? -8.312 5.41 -8.578 1 98.44 44 VAL B C 1
ATOM 1413 O O . VAL B 1 44 ? -7.766 4.988 -9.602 1 98.44 44 VAL B O 1
ATOM 1416 N N . ASP B 1 45 ? -9.234 6.465 -8.578 1 97.88 45 ASP B N 1
ATOM 1417 C CA . ASP B 1 45 ? -9.508 7.098 -9.867 1 97.88 45 ASP B CA 1
ATOM 1418 C C . ASP B 1 45 ? -9.664 8.609 -9.711 1 97.88 45 ASP B C 1
ATOM 1420 O O . ASP B 1 45 ? -9.992 9.305 -10.68 1 97.88 45 ASP B O 1
ATOM 1424 N N . ASN B 1 46 ? -9.57 9.156 -8.586 1 98.62 46 ASN B N 1
ATOM 1425 C CA . ASN B 1 46 ? -9.562 10.586 -8.289 1 98.62 46 ASN B CA 1
ATOM 1426 C C . ASN B 1 46 ? -8.656 10.906 -7.102 1 98.62 46 ASN B C 1
ATOM 1428 O O . ASN B 1 46 ? -8.945 10.531 -5.969 1 98.62 46 ASN B O 1
ATOM 1432 N N . VAL B 1 47 ? -7.559 11.578 -7.422 1 98.75 47 VAL B N 1
ATOM 1433 C CA . VAL B 1 47 ? -6.508 11.805 -6.438 1 98.75 47 VAL B CA 1
ATOM 1434 C C . VAL B 1 47 ? -6.109 13.281 -6.445 1 98.75 47 VAL B C 1
ATOM 1436 O O . VAL B 1 47 ? -5.98 13.891 -7.508 1 98.75 47 VAL B O 1
ATOM 1439 N N . ILE B 1 48 ? -5.945 13.852 -5.301 1 98.69 48 ILE B N 1
ATOM 1440 C CA . ILE B 1 48 ? -5.344 15.172 -5.152 1 98.69 48 ILE B CA 1
ATOM 1441 C C . ILE B 1 48 ? -4.066 15.062 -4.32 1 98.69 48 ILE B C 1
ATOM 1443 O O . ILE B 1 48 ? -4.094 14.578 -3.186 1 98.69 48 ILE B O 1
ATOM 1447 N N . LEU B 1 49 ? -2.98 15.492 -4.891 1 98.31 49 LEU B N 1
ATOM 1448 C CA . LEU B 1 49 ? -1.675 15.5 -4.238 1 98.31 49 LEU B CA 1
ATOM 1449 C C . LEU B 1 49 ? -1.228 16.938 -3.939 1 98.31 49 LEU B C 1
ATOM 1451 O O . LEU B 1 49 ? -1.513 17.844 -4.711 1 98.31 49 LEU B O 1
ATOM 1455 N N . GLY B 1 50 ? -0.499 17.047 -2.846 1 96.56 50 GLY B N 1
ATOM 1456 C CA . GLY B 1 50 ? 0.021 18.359 -2.471 1 96.56 50 GLY B CA 1
ATOM 1457 C C . GLY B 1 50 ? 1.533 18.391 -2.352 1 96.56 50 GLY B C 1
ATOM 1458 O O . GLY B 1 50 ? 2.16 17.359 -2.1 1 96.56 50 GLY B O 1
ATOM 1459 N N . LEU B 1 51 ? 2.051 19.547 -2.592 1 96.31 51 LEU B N 1
ATOM 1460 C CA . LEU B 1 51 ? 3.436 19.906 -2.303 1 96.31 51 LEU B CA 1
ATOM 1461 C C . LEU B 1 51 ? 3.506 21.219 -1.53 1 96.31 51 LEU B C 1
ATOM 1463 O O . LEU B 1 51 ? 2.938 22.234 -1.957 1 96.31 51 LEU B O 1
ATOM 1467 N N . TYR B 1 52 ? 4.164 21.094 -0.439 1 93.75 52 TYR B N 1
ATOM 1468 C CA . TYR B 1 52 ? 4.293 22.297 0.375 1 93.75 52 TYR B CA 1
ATOM 1469 C C . TYR B 1 52 ? 5.598 23.031 0.072 1 93.75 52 TYR B C 1
ATOM 1471 O O . TYR B 1 52 ? 6.672 22.422 0.112 1 93.75 52 TYR B O 1
ATOM 1479 N N . LYS B 1 53 ? 5.398 24.297 -0.242 1 93.62 53 LYS B N 1
ATOM 1480 C CA . LYS B 1 53 ? 6.582 25.125 -0.411 1 93.62 53 LYS B CA 1
ATOM 1481 C C . LYS B 1 53 ? 6.828 25.984 0.829 1 93.62 53 LYS B C 1
ATOM 1483 O O . LYS B 1 53 ? 6.094 26.938 1.092 1 93.62 53 LYS B O 1
ATOM 1488 N N . VAL B 1 54 ? 7.891 25.75 1.528 1 89.25 54 VAL B N 1
ATOM 1489 C CA . VAL B 1 54 ? 8.18 26.328 2.84 1 89.25 54 VAL B CA 1
ATOM 1490 C C . VAL B 1 54 ? 8.367 27.828 2.715 1 89.25 54 VAL B C 1
ATOM 1492 O O . VAL B 1 54 ? 7.848 28.594 3.533 1 89.25 54 VAL B O 1
ATOM 1495 N N . LYS B 1 55 ? 9.117 28.25 1.633 1 92.06 55 LYS B N 1
ATOM 1496 C CA . LYS B 1 55 ? 9.383 29.672 1.47 1 92.06 55 LYS B CA 1
ATOM 1497 C C . LYS B 1 55 ? 8.078 30.453 1.318 1 92.06 55 LYS B C 1
ATOM 1499 O O . LYS B 1 55 ? 7.949 31.562 1.852 1 92.06 55 LYS B O 1
ATOM 1504 N N . GLU B 1 56 ? 7.086 29.891 0.702 1 93.06 56 GLU B N 1
ATOM 1505 C CA . GLU B 1 56 ? 5.801 30.547 0.463 1 93.06 56 GLU B CA 1
ATOM 1506 C C . GLU B 1 56 ? 4.773 30.156 1.52 1 93.06 56 GLU B C 1
ATOM 1508 O O . GLU B 1 56 ? 3.717 30.781 1.627 1 93.06 56 GLU B O 1
ATOM 1513 N N . LYS B 1 57 ? 5.109 29.109 2.203 1 90.81 57 LYS B N 1
ATOM 1514 C CA . LYS B 1 57 ? 4.215 28.531 3.201 1 90.81 57 LYS B CA 1
ATOM 1515 C C . LYS B 1 57 ? 2.848 28.219 2.602 1 90.81 57 LYS B C 1
ATOM 1517 O O . LYS B 1 57 ? 1.817 28.578 3.176 1 90.81 57 LYS B O 1
ATOM 1522 N N . LYS B 1 58 ? 2.908 27.625 1.473 1 91.06 58 LYS B N 1
ATOM 1523 C CA . LYS B 1 58 ? 1.687 27.312 0.73 1 91.06 58 LYS B CA 1
ATOM 1524 C C . LYS B 1 58 ? 1.746 25.922 0.109 1 91.06 58 LYS B C 1
ATOM 1526 O O . LYS B 1 58 ? 2.811 25.484 -0.321 1 91.06 58 LYS B O 1
ATOM 1531 N N . TYR B 1 59 ? 0.527 25.266 0.041 1 89.69 59 TYR B N 1
ATOM 1532 C CA . TYR B 1 59 ? 0.406 24 -0.657 1 89.69 59 TYR B CA 1
ATOM 1533 C C . TYR B 1 59 ? 0.067 24.203 -2.127 1 89.69 59 TYR B C 1
ATOM 1535 O O . TYR B 1 59 ? -0.769 25.047 -2.463 1 89.69 59 TYR B O 1
ATOM 1543 N N . PHE B 1 60 ? 0.688 23.547 -2.908 1 94.44 60 PHE B N 1
ATOM 1544 C CA . PHE B 1 60 ? 0.332 23.422 -4.316 1 94.44 60 PHE B CA 1
ATOM 1545 C C . PHE B 1 60 ? -0.242 22.047 -4.613 1 94.44 60 PHE B C 1
ATOM 1547 O O . PHE B 1 60 ? 0.376 21.031 -4.289 1 94.44 60 PHE B O 1
ATOM 1554 N N . SER B 1 61 ? -1.419 22.078 -5.223 1 95.69 61 SER B N 1
ATOM 1555 C CA . SER B 1 61 ? -2.105 20.812 -5.41 1 95.69 61 SER B CA 1
ATOM 1556 C C . SER B 1 61 ? -2.145 20.406 -6.883 1 95.69 61 SER B C 1
ATOM 1558 O O . SER B 1 61 ? -2.152 21.281 -7.762 1 95.69 61 SER B O 1
ATOM 1560 N N . SER B 1 62 ? -2.061 19.156 -7.129 1 97.44 62 SER B N 1
ATOM 1561 C CA . SER B 1 62 ? -2.293 18.531 -8.43 1 97.44 62 SER B CA 1
ATOM 1562 C C . SER B 1 62 ? -3.416 17.5 -8.352 1 97.44 62 SER B C 1
ATOM 1564 O O . SER B 1 62 ? -3.486 16.734 -7.398 1 97.44 62 SER B O 1
ATOM 1566 N N . GLU B 1 63 ? -4.23 17.547 -9.328 1 98.25 63 GLU B N 1
ATOM 1567 C CA . GLU B 1 63 ? -5.336 16.594 -9.375 1 98.25 63 GLU B CA 1
ATOM 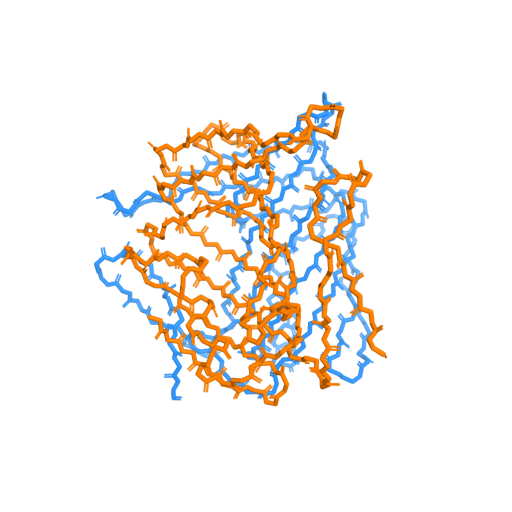1568 C C . GLU B 1 63 ? -5.168 15.609 -10.523 1 98.25 63 GLU B C 1
ATOM 1570 O O . GLU B 1 63 ? -4.797 16 -11.633 1 98.25 63 GLU B O 1
ATOM 1575 N N . TYR B 1 64 ? -5.484 14.391 -10.281 1 98 64 TYR B N 1
ATOM 1576 C CA . TYR B 1 64 ? -5.457 13.312 -11.266 1 98 64 TYR B CA 1
ATOM 1577 C C . TYR B 1 64 ? -6.793 12.586 -11.312 1 98 64 TYR B C 1
ATOM 1579 O O . TYR B 1 64 ? -7.164 11.898 -10.367 1 98 64 TYR B O 1
ATOM 1587 N N . LYS B 1 65 ? -7.531 12.742 -12.359 1 98 65 LYS B N 1
ATOM 1588 C CA . LYS B 1 65 ? -8.789 12.031 -12.594 1 98 65 LYS B CA 1
ATOM 1589 C C . LYS B 1 65 ? -8.609 10.93 -13.633 1 98 65 LYS B C 1
ATOM 1591 O O . LYS B 1 65 ? -9.055 11.055 -14.773 1 98 65 LYS B O 1
ATOM 1596 N N . GLU B 1 66 ? -8 9.883 -13.25 1 96.94 66 GLU B N 1
ATOM 1597 C CA . GLU B 1 66 ? -7.68 8.703 -14.047 1 96.94 66 GLU B CA 1
ATOM 1598 C C . GLU B 1 66 ? -7.516 7.469 -13.164 1 96.94 66 GLU B C 1
ATOM 1600 O O . GLU B 1 66 ? -7.293 7.586 -11.961 1 96.94 66 GLU B O 1
ATOM 1605 N N . GLU B 1 67 ? -7.672 6.301 -13.742 1 96.31 67 GLU B N 1
ATOM 1606 C CA . GLU B 1 67 ? -7.414 5.062 -13.016 1 96.31 67 GLU B CA 1
ATOM 1607 C C . GLU B 1 67 ? -5.926 4.891 -12.727 1 96.31 67 GLU B C 1
ATOM 1609 O O . GLU B 1 67 ? -5.098 4.969 -13.633 1 96.31 67 GLU B O 1
ATOM 1614 N N . MET B 1 68 ? -5.555 4.688 -11.453 1 97.94 68 MET B N 1
ATOM 1615 C CA . MET B 1 68 ? -4.172 4.492 -11.023 1 97.94 68 MET B CA 1
ATOM 1616 C C . MET B 1 68 ? -4.082 3.41 -9.953 1 97.94 68 MET B C 1
ATOM 1618 O O . MET B 1 68 ? -5.051 3.164 -9.234 1 97.94 68 MET B O 1
ATOM 1622 N N . GLU B 1 69 ? -2.975 2.764 -9.93 1 98.12 69 GLU B N 1
ATOM 1623 C CA . GLU B 1 69 ? -2.639 1.894 -8.805 1 98.12 69 GLU B CA 1
ATOM 1624 C C . GLU B 1 69 ? -1.863 2.65 -7.73 1 98.12 69 GLU B C 1
ATOM 1626 O O . GLU B 1 69 ? -0.797 3.205 -8 1 98.12 69 GLU B O 1
ATOM 1631 N N . MET B 1 70 ? -2.482 2.721 -6.57 1 98.75 70 MET B N 1
ATOM 1632 C CA . MET B 1 70 ? -1.698 3.236 -5.453 1 98.75 70 MET B CA 1
ATOM 1633 C C . MET B 1 70 ? -0.615 2.244 -5.043 1 98.75 70 MET B C 1
ATOM 1635 O O . MET B 1 70 ? -0.914 1.198 -4.461 1 98.75 70 MET B O 1
ATOM 1639 N N . THR B 1 71 ? 0.574 2.6 -5.309 1 98.31 71 THR B N 1
ATOM 1640 C CA . THR B 1 71 ? 1.664 1.651 -5.105 1 98.31 71 THR B CA 1
ATOM 1641 C C . THR B 1 71 ? 2.146 1.681 -3.658 1 98.31 71 THR B C 1
ATOM 1643 O O . THR B 1 71 ? 2.766 0.726 -3.186 1 98.31 71 THR B O 1
ATOM 1646 N N . SER B 1 72 ? 1.941 2.812 -3.088 1 97.88 72 SER B N 1
ATOM 1647 C CA . SER B 1 72 ? 2.232 2.91 -1.661 1 97.88 72 SER B CA 1
ATOM 1648 C C . SER B 1 72 ? 1.515 4.098 -1.03 1 97.88 72 SER B C 1
ATOM 1650 O O . SER B 1 72 ? 1.464 5.184 -1.615 1 97.88 72 SER B O 1
ATOM 1652 N N . LEU B 1 73 ? 1.016 3.865 0.086 1 98.69 73 LEU B N 1
ATOM 1653 C CA . LEU B 1 73 ? 0.654 4.891 1.059 1 98.69 73 LEU B CA 1
ATOM 1654 C C . LEU B 1 73 ? 1.353 4.645 2.393 1 98.69 73 LEU B C 1
ATOM 1656 O O . LEU B 1 73 ? 1.339 3.525 2.908 1 98.69 73 LEU B O 1
ATOM 1660 N N . THR B 1 74 ? 2.018 5.641 2.818 1 98.56 74 THR B N 1
ATOM 1661 C CA . THR B 1 74 ? 2.688 5.57 4.113 1 98.56 74 THR B CA 1
ATOM 1662 C C . THR B 1 74 ? 2.393 6.816 4.941 1 98.56 74 THR B C 1
ATOM 1664 O O . THR B 1 74 ? 2.393 7.934 4.414 1 98.56 74 THR B O 1
ATOM 1667 N N . GLY B 1 75 ? 2.148 6.59 6.238 1 98.38 75 GLY B N 1
ATOM 1668 C CA . GLY B 1 75 ? 1.925 7.746 7.09 1 98.38 75 GLY B CA 1
ATOM 1669 C C . GLY B 1 75 ? 1.587 7.375 8.523 1 98.38 75 GLY B C 1
ATOM 1670 O O . GLY B 1 75 ? 1.937 6.289 8.984 1 98.38 75 GLY B O 1
ATOM 1671 N N . ASN B 1 76 ? 1.012 8.359 9.18 1 98.5 76 ASN B N 1
ATOM 1672 C CA . ASN B 1 76 ? 0.779 8.164 10.602 1 98.5 76 ASN B CA 1
ATOM 1673 C C . ASN B 1 76 ? -0.513 8.836 11.055 1 98.5 76 ASN B C 1
ATOM 1675 O O . ASN B 1 76 ? -1.122 9.594 10.305 1 98.5 76 ASN B O 1
ATOM 1679 N N . ILE B 1 77 ? -0.865 8.438 12.188 1 98.62 77 ILE B N 1
ATOM 1680 C CA . ILE B 1 77 ? -2.018 8.969 12.906 1 98.62 77 ILE B CA 1
ATOM 1681 C C . ILE B 1 77 ? -1.551 9.703 14.164 1 98.62 77 ILE B C 1
ATOM 1683 O O . ILE B 1 77 ? -0.752 9.172 14.938 1 98.62 77 ILE B O 1
ATOM 1687 N N . SER B 1 78 ? -2.018 10.875 14.336 1 98.38 78 SER B N 1
ATOM 1688 C CA . SER B 1 78 ? -1.831 11.664 15.547 1 98.38 78 SER B CA 1
ATOM 1689 C C . SER B 1 78 ? -3.105 12.414 15.922 1 98.38 78 SER B C 1
ATOM 1691 O O . SER B 1 78 ? -4.184 12.102 15.414 1 98.38 78 SER B O 1
ATOM 1693 N N . VAL B 1 79 ? -3 13.305 16.906 1 97.75 79 VAL B N 1
ATOM 1694 C CA . VAL B 1 79 ? -4.172 14.031 17.391 1 97.75 79 VAL B CA 1
ATOM 1695 C C . VAL B 1 79 ? -3.859 15.523 17.469 1 97.75 79 VAL B C 1
ATOM 1697 O O . VAL B 1 79 ? -2.775 15.906 17.906 1 97.75 79 VAL B O 1
ATOM 1700 N N . LYS B 1 80 ? -4.766 16.266 17.031 1 97.19 80 LYS B N 1
ATOM 1701 C CA . LYS B 1 80 ? -4.73 17.703 17.203 1 97.19 80 LYS B CA 1
ATOM 1702 C C . LYS B 1 80 ? -6.094 18.25 17.625 1 97.19 80 LYS B C 1
ATOM 1704 O O . LYS B 1 80 ? -7.109 17.953 17 1 97.19 80 LYS B O 1
ATOM 1709 N N . ASP B 1 81 ? -6.129 19 18.734 1 95.62 81 ASP B N 1
ATOM 1710 C CA . ASP B 1 81 ? -7.359 19.562 19.281 1 95.62 81 ASP B CA 1
ATOM 1711 C C . ASP B 1 81 ? -8.414 18.484 19.484 1 95.62 81 ASP B C 1
ATOM 1713 O O . ASP B 1 81 ? -9.57 18.641 19.078 1 95.62 81 ASP B O 1
ATOM 1717 N N . ASN B 1 82 ? -7.988 17.312 19.891 1 94.44 82 ASN B N 1
ATOM 1718 C CA . ASN B 1 82 ? -8.812 16.172 20.281 1 94.44 82 ASN B CA 1
ATOM 1719 C C . ASN B 1 82 ? -9.461 15.516 19.062 1 94.44 82 ASN B C 1
ATOM 1721 O O . ASN B 1 82 ? -10.461 14.812 19.188 1 94.44 82 ASN B O 1
ATOM 1725 N N . GLU B 1 83 ? -8.898 15.805 17.938 1 97.44 83 GLU B N 1
ATOM 1726 C CA . GLU B 1 83 ? -9.367 15.188 16.703 1 97.44 83 GLU B CA 1
ATOM 1727 C C . GLU B 1 83 ? -8.234 14.445 15.984 1 97.44 83 GLU B C 1
ATOM 1729 O O . GLU B 1 83 ? -7.078 14.867 16.047 1 97.44 83 GLU B O 1
ATOM 1734 N N . PRO B 1 84 ? -8.578 13.367 15.289 1 98.38 84 PRO B N 1
ATOM 1735 C CA . PRO B 1 84 ? -7.527 12.688 14.531 1 98.38 84 PRO B CA 1
ATOM 1736 C C . PRO B 1 84 ? -6.848 13.609 13.516 1 98.38 84 PRO B C 1
ATOM 1738 O O . PRO B 1 84 ? -7.516 14.414 12.867 1 98.38 84 PRO B O 1
ATOM 1741 N N . TYR B 1 85 ? -5.586 13.539 13.43 1 98.31 85 TYR B N 1
ATOM 1742 C CA . TYR B 1 85 ? -4.746 14.227 12.453 1 98.31 85 TYR B CA 1
ATOM 1743 C C . TYR B 1 85 ? -3.906 13.234 11.656 1 98.31 85 TYR B C 1
ATOM 1745 O O . TYR B 1 85 ? -2.996 12.602 12.203 1 98.31 85 TYR B O 1
ATOM 1753 N N . LEU B 1 86 ? -4.262 13.117 10.422 1 98.62 86 LEU B N 1
ATOM 1754 C CA . LEU B 1 86 ? -3.584 12.156 9.555 1 98.62 86 LEU B CA 1
ATOM 1755 C C . LEU B 1 86 ? -2.523 12.844 8.703 1 98.62 86 LEU B C 1
ATOM 1757 O O . LEU B 1 86 ? -2.746 13.953 8.203 1 98.62 86 LEU B O 1
ATOM 1761 N N . HIS B 1 87 ? -1.339 12.281 8.516 1 98.62 87 HIS B N 1
ATOM 1762 C CA . HIS B 1 87 ? -0.291 12.688 7.59 1 98.62 87 HIS B CA 1
ATOM 1763 C C . HIS B 1 87 ? 0.156 11.516 6.719 1 98.62 87 HIS B C 1
ATOM 1765 O O . HIS B 1 87 ? 0.861 10.617 7.188 1 98.62 87 HIS B O 1
ATOM 1771 N N . PHE B 1 88 ? -0.291 11.633 5.453 1 98.62 88 PHE B N 1
ATOM 1772 C CA . PHE B 1 88 ? -0.028 10.531 4.535 1 98.62 88 PHE B CA 1
ATOM 1773 C C . PHE B 1 88 ? 0.708 11.023 3.295 1 98.62 88 PHE B C 1
ATOM 1775 O O . PHE B 1 88 ? 0.396 12.086 2.764 1 98.62 88 PHE B O 1
ATOM 1782 N N . HIS B 1 89 ? 1.672 10.344 2.848 1 98.81 89 HIS B N 1
ATOM 1783 C CA . HIS B 1 89 ? 2.266 10.445 1.52 1 98.81 89 HIS B CA 1
ATOM 1784 C C . HIS B 1 89 ? 1.977 9.203 0.688 1 98.81 89 HIS B C 1
ATOM 1786 O O . HIS B 1 89 ? 1.755 8.117 1.239 1 98.81 89 HIS B O 1
ATOM 1792 N N . ALA B 1 90 ? 1.868 9.359 -0.593 1 98.69 90 ALA B N 1
ATOM 1793 C CA . ALA B 1 90 ? 1.508 8.219 -1.423 1 98.69 90 ALA B CA 1
ATOM 1794 C C . ALA B 1 90 ? 2.088 8.352 -2.828 1 98.69 90 ALA B C 1
ATOM 1796 O O . ALA B 1 90 ? 2.449 9.453 -3.254 1 98.69 90 ALA B O 1
ATOM 1797 N N . ASN B 1 91 ? 2.248 7.246 -3.467 1 98.75 91 ASN B N 1
ATOM 1798 C CA . ASN B 1 91 ? 2.631 7.117 -4.867 1 98.75 91 ASN B CA 1
ATOM 1799 C C . ASN B 1 91 ? 1.548 6.41 -5.68 1 98.75 91 ASN B C 1
ATOM 1801 O O . ASN B 1 91 ? 0.869 5.516 -5.172 1 98.75 91 ASN B O 1
ATOM 1805 N N . PHE B 1 92 ? 1.462 6.781 -6.926 1 98.62 92 PHE B N 1
ATOM 1806 C CA . PHE B 1 92 ? 0.428 6.25 -7.805 1 98.62 92 PHE B CA 1
ATOM 1807 C C . PHE B 1 92 ? 1.005 5.914 -9.18 1 98.62 92 PHE B C 1
ATOM 1809 O O . PHE B 1 92 ? 1.585 6.773 -9.844 1 98.62 92 PHE B O 1
ATOM 1816 N N . GLY B 1 93 ? 0.884 4.637 -9.57 1 98.12 93 GLY B N 1
ATOM 1817 C CA . GLY B 1 93 ? 1.25 4.227 -10.914 1 98.12 93 GLY B CA 1
ATOM 1818 C C . GLY B 1 93 ? 0.173 4.523 -11.945 1 98.12 93 GLY B C 1
ATOM 1819 O O . GLY B 1 93 ? -0.966 4.074 -11.805 1 98.12 93 GLY B O 1
ATOM 1820 N N . ARG B 1 94 ? 0.547 5.207 -12.969 1 97.19 94 ARG B N 1
ATOM 1821 C CA . ARG B 1 94 ? -0.368 5.613 -14.031 1 97.19 94 ARG B CA 1
ATOM 1822 C C . ARG B 1 94 ? -0.436 4.562 -15.133 1 97.19 94 ARG B C 1
ATOM 1824 O O . ARG B 1 94 ? 0.3 3.574 -15.102 1 97.19 94 ARG B O 1
ATOM 1831 N N . GLU B 1 95 ? -1.351 4.773 -16.062 1 93.94 95 GLU B N 1
ATOM 1832 C CA . GLU B 1 95 ? -1.572 3.822 -17.141 1 93.94 95 GLU B CA 1
ATOM 1833 C C . GLU B 1 95 ? -0.298 3.604 -17.953 1 93.94 95 GLU B C 1
ATOM 1835 O O . GLU B 1 95 ? -0.022 2.484 -18.391 1 93.94 95 GLU B O 1
ATOM 1840 N N . ASP B 1 96 ? 0.525 4.609 -18.125 1 93.56 96 ASP B N 1
ATOM 1841 C CA . ASP B 1 96 ? 1.733 4.496 -18.938 1 93.56 96 ASP B CA 1
ATOM 1842 C C . ASP B 1 96 ? 2.9 3.955 -18.109 1 93.56 96 ASP B C 1
ATOM 1844 O O . ASP B 1 96 ? 4.039 3.936 -18.578 1 93.56 96 ASP B O 1
ATOM 1848 N N . GLY B 1 97 ? 2.562 3.613 -16.859 1 93.94 97 GLY B N 1
ATOM 1849 C CA . GLY B 1 97 ? 3.566 3.029 -15.984 1 93.94 97 GLY B CA 1
ATOM 1850 C C . GLY B 1 97 ? 4.277 4.055 -15.125 1 93.94 97 GLY B C 1
ATOM 1851 O O . GLY B 1 97 ? 4.957 3.697 -14.164 1 93.94 97 GLY B O 1
ATOM 1852 N N . SER B 1 98 ? 4.234 5.375 -15.484 1 96.56 98 SER B N 1
ATOM 1853 C CA . SER B 1 98 ? 4.891 6.406 -14.688 1 96.56 98 SER B CA 1
ATOM 1854 C C . SER B 1 98 ? 4.246 6.535 -13.305 1 96.56 98 SER B C 1
ATOM 1856 O O . SER B 1 98 ? 3.092 6.145 -13.117 1 96.56 98 SER B O 1
ATOM 1858 N N . VAL B 1 99 ? 5.062 7.078 -12.391 1 98 99 VAL B N 1
ATOM 1859 C CA . VAL B 1 99 ? 4.582 7.207 -11.016 1 98 99 VAL B CA 1
ATOM 1860 C C . VAL B 1 99 ? 4.555 8.68 -10.617 1 98 99 VAL B C 1
ATOM 1862 O O . VAL B 1 99 ? 5.508 9.422 -10.883 1 98 99 VAL B O 1
ATOM 1865 N N . VAL B 1 100 ? 3.449 9.062 -10.039 1 98 100 VAL B N 1
ATOM 1866 C CA . VAL B 1 100 ? 3.344 10.375 -9.414 1 98 100 VAL B CA 1
ATOM 1867 C C . VAL B 1 100 ? 3.135 10.219 -7.91 1 98 100 VAL B C 1
ATOM 1869 O O . VAL B 1 100 ? 2.664 9.18 -7.449 1 98 100 VAL B O 1
ATOM 1872 N N . GLY B 1 101 ? 3.553 11.219 -7.199 1 97.94 101 GLY B N 1
ATOM 1873 C CA . GLY B 1 101 ? 3.436 11.07 -5.754 1 97.94 101 GLY B CA 1
ATOM 1874 C C . GLY B 1 101 ? 3.557 12.391 -5.012 1 97.94 101 GLY B C 1
ATOM 1875 O O . GLY B 1 101 ? 3.877 13.414 -5.609 1 97.94 101 GLY B O 1
ATOM 1876 N N . GLY B 1 102 ? 3.242 12.414 -3.705 1 97.5 102 GLY B N 1
ATOM 1877 C CA . GLY B 1 102 ? 3.309 13.578 -2.836 1 97.5 102 GLY B CA 1
ATOM 1878 C C . GLY B 1 102 ? 2.467 13.43 -1.581 1 97.5 102 GLY B C 1
ATOM 1879 O O . GLY B 1 102 ? 2.127 12.312 -1.179 1 97.5 102 GLY B O 1
ATOM 1880 N N . HIS B 1 103 ? 2.289 14.555 -0.913 1 98.06 103 HIS B N 1
ATOM 1881 C CA . HIS B 1 103 ? 1.358 14.617 0.208 1 98.06 103 HIS B CA 1
ATOM 1882 C C . HIS B 1 103 ? -0.064 14.297 -0.239 1 98.06 103 HIS B C 1
ATOM 1884 O O . HIS B 1 103 ? -0.564 14.883 -1.203 1 98.06 103 HIS B O 1
ATOM 1890 N N . LEU B 1 104 ? -0.707 13.375 0.453 1 98.62 104 LEU B N 1
ATOM 1891 C CA . LEU B 1 104 ? -2.025 12.938 0.012 1 98.62 104 LEU B CA 1
ATOM 1892 C C . LEU B 1 104 ? -3.121 13.805 0.619 1 98.62 104 LEU B C 1
ATOM 1894 O O . LEU B 1 104 ? -3.326 13.789 1.834 1 98.62 104 LEU B O 1
ATOM 1898 N N . ASN B 1 105 ? -3.869 14.461 -0.236 1 98 105 ASN B N 1
ATOM 1899 C CA . ASN B 1 105 ? -5.008 15.258 0.213 1 98 105 ASN B CA 1
ATOM 1900 C C . ASN B 1 105 ? -6.32 14.5 0.039 1 98 105 ASN B C 1
ATOM 1902 O O . ASN B 1 105 ? -7.25 14.672 0.833 1 98 105 ASN B O 1
ATOM 1906 N N . LYS B 1 106 ? -6.363 13.734 -1.019 1 98.62 106 LYS B N 1
ATOM 1907 C CA . LYS B 1 106 ? -7.586 13.008 -1.353 1 98.62 106 LYS B CA 1
ATOM 1908 C C . LYS B 1 106 ? -7.285 11.82 -2.266 1 98.62 106 LYS B C 1
ATOM 1910 O O . LYS B 1 106 ? -6.457 11.922 -3.174 1 98.62 106 LYS B O 1
ATOM 1915 N N . ALA B 1 107 ? -7.984 10.758 -2.094 1 98.81 107 ALA B N 1
ATOM 1916 C CA . ALA B 1 107 ? -7.977 9.617 -3.012 1 98.81 107 ALA B CA 1
ATOM 1917 C C . ALA B 1 107 ? -9.281 8.828 -2.92 1 98.81 107 ALA B C 1
ATOM 1919 O O . ALA B 1 107 ? -9.641 8.344 -1.845 1 98.81 107 ALA B O 1
ATOM 1920 N N . VAL B 1 108 ? -9.891 8.672 -3.996 1 98.81 108 VAL B N 1
ATOM 1921 C CA . VAL B 1 108 ? -11.141 7.918 -4.062 1 98.81 108 VAL B CA 1
ATOM 1922 C C . VAL B 1 108 ? -10.883 6.539 -4.664 1 98.81 108 VAL B C 1
ATOM 1924 O O . VAL B 1 108 ? -10.211 6.418 -5.691 1 98.81 108 VAL B O 1
ATOM 1927 N N . ILE B 1 109 ? -11.477 5.555 -4.059 1 98.56 109 ILE B N 1
ATOM 1928 C CA . ILE B 1 109 ? -11.219 4.172 -4.441 1 98.56 109 ILE B CA 1
ATOM 1929 C C . ILE B 1 109 ? -12.016 3.826 -5.695 1 98.56 109 ILE B C 1
ATOM 1931 O O . ILE B 1 109 ? -13.219 4.105 -5.773 1 98.56 109 ILE B O 1
ATOM 1935 N N . SER B 1 110 ? -11.359 3.213 -6.629 1 97.62 110 SER B N 1
ATOM 1936 C CA . SER B 1 110 ? -12.023 2.832 -7.871 1 97.62 110 SER B CA 1
ATOM 1937 C C . SER B 1 110 ? -12.383 1.35 -7.871 1 97.62 110 SER B C 1
ATOM 1939 O O . SER B 1 110 ? -13.258 0.917 -8.625 1 97.62 110 SER B O 1
ATOM 1941 N N . ALA B 1 111 ? -11.703 0.508 -7.113 1 96.38 111 ALA B N 1
ATOM 1942 C CA . ALA B 1 111 ? -11.961 -0.926 -7.023 1 96.38 111 ALA B CA 1
ATOM 1943 C C . ALA B 1 111 ? -11.93 -1.398 -5.57 1 96.38 111 ALA B C 1
ATOM 1945 O O . ALA B 1 111 ? -12.977 -1.654 -4.969 1 96.38 111 ALA B O 1
ATOM 1946 N N . THR B 1 112 ? -10.766 -1.381 -4.977 1 97.06 112 THR B N 1
ATOM 1947 C CA . THR B 1 112 ? -10.562 -1.737 -3.578 1 97.06 112 THR B CA 1
ATOM 1948 C C . THR B 1 112 ? -9.289 -1.084 -3.037 1 97.06 112 THR B C 1
ATOM 1950 O O . THR B 1 112 ? -8.43 -0.658 -3.809 1 97.06 112 THR B O 1
ATOM 1953 N N . CYS B 1 113 ? -9.203 -1.001 -1.828 1 98.44 113 CYS B N 1
ATOM 1954 C CA . CYS B 1 113 ? -8.031 -0.528 -1.099 1 98.44 113 CYS B CA 1
ATOM 1955 C C . CYS B 1 113 ? -7.816 -1.338 0.175 1 98.44 113 CYS B C 1
ATOM 1957 O O . CYS B 1 113 ? -8.766 -1.599 0.915 1 98.44 113 CYS B O 1
ATOM 1959 N N . GLU B 1 114 ? -6.656 -1.724 0.396 1 98.75 114 GLU B N 1
ATOM 1960 C CA . GLU B 1 114 ? -6.281 -2.545 1.542 1 98.75 114 GLU B CA 1
ATOM 1961 C C . GLU B 1 114 ? -5.309 -1.805 2.455 1 98.75 114 GLU B C 1
ATOM 1963 O O . GLU B 1 114 ? -4.188 -1.488 2.053 1 98.75 114 GLU B O 1
ATOM 1968 N N . ILE B 1 115 ? -5.703 -1.608 3.68 1 98.75 115 ILE B N 1
ATOM 1969 C CA . ILE B 1 115 ? -5 -0.732 4.609 1 98.75 115 ILE B CA 1
ATOM 1970 C C . ILE B 1 115 ? -4.594 -1.519 5.855 1 98.75 115 ILE B C 1
ATOM 1972 O O . ILE B 1 115 ? -5.383 -2.312 6.375 1 98.75 115 ILE B O 1
ATOM 1976 N N . ILE B 1 116 ? -3.404 -1.342 6.266 1 98.56 116 ILE B N 1
ATOM 1977 C CA . ILE B 1 116 ? -2.908 -1.865 7.531 1 98.56 116 ILE B CA 1
ATOM 1978 C C . ILE B 1 116 ? -2.604 -0.71 8.484 1 98.56 116 ILE B C 1
ATOM 1980 O O . ILE B 1 116 ? -1.836 0.194 8.148 1 98.56 116 ILE B O 1
ATOM 1984 N N . ILE B 1 117 ? -3.154 -0.723 9.648 1 98.5 117 ILE B N 1
ATOM 1985 C CA . ILE B 1 117 ? -2.914 0.262 10.695 1 98.5 117 ILE B CA 1
ATOM 1986 C C . ILE B 1 117 ? -2.287 -0.419 11.914 1 98.5 117 ILE B C 1
ATOM 1988 O O . ILE B 1 117 ? -2.84 -1.384 12.445 1 98.5 117 ILE B O 1
ATOM 1992 N N . HIS B 1 118 ? -1.197 0.007 12.273 1 98.12 118 HIS B N 1
ATOM 1993 C CA . HIS B 1 118 ? -0.581 -0.405 13.523 1 98.12 118 HIS B CA 1
ATOM 1994 C C . HIS B 1 118 ? -0.831 0.623 14.625 1 98.12 118 HIS B C 1
ATOM 1996 O O . HIS B 1 118 ? -0.281 1.726 14.586 1 98.12 118 HIS B O 1
ATOM 2002 N N . ARG B 1 119 ? -1.546 0.23 15.57 1 97.88 119 ARG B N 1
ATOM 2003 C CA . ARG B 1 119 ? -1.833 1.128 16.688 1 97.88 119 ARG B CA 1
ATOM 2004 C C . ARG B 1 119 ? -0.637 1.232 17.625 1 97.88 119 ARG B C 1
ATOM 2006 O O . ARG B 1 119 ? 0.035 0.236 17.891 1 97.88 119 ARG B O 1
ATOM 2013 N N . ILE B 1 120 ? -0.454 2.375 18.078 1 97.31 120 ILE B N 1
ATOM 2014 C CA . ILE B 1 120 ? 0.546 2.648 19.094 1 97.31 120 ILE B CA 1
ATOM 2015 C C . ILE B 1 120 ? -0.147 3.041 20.406 1 97.31 120 ILE B C 1
ATOM 2017 O O . ILE B 1 120 ? -1.038 3.893 20.406 1 97.31 120 ILE B O 1
ATOM 2021 N N . ASN B 1 121 ? 0.23 2.33 21.422 1 95.44 121 ASN B N 1
ATOM 2022 C CA . ASN B 1 121 ? -0.325 2.674 22.719 1 95.44 121 ASN B CA 1
ATOM 2023 C C . ASN B 1 121 ? 0.236 3.996 23.234 1 95.44 121 ASN B C 1
ATOM 2025 O O . ASN B 1 121 ? 1.361 4.043 23.734 1 95.44 121 ASN B O 1
ATOM 2029 N N . GLY B 1 122 ? -0.538 5.043 23.156 1 95.75 122 GLY B N 1
ATOM 2030 C CA . GLY B 1 122 ? -0.138 6.387 23.547 1 95.75 122 GLY B CA 1
ATOM 2031 C C . GLY B 1 122 ? -0.809 7.469 22.719 1 95.75 122 GLY B C 1
ATOM 2032 O O . GLY B 1 122 ? -1.835 7.223 22.078 1 95.75 122 GLY B O 1
ATOM 2033 N N . VAL B 1 123 ? -0.253 8.656 22.891 1 96.06 123 VAL B N 1
ATOM 2034 C CA . VAL B 1 123 ? -0.79 9.812 22.172 1 96.06 123 VAL B CA 1
ATOM 2035 C C . VAL B 1 123 ? 0.345 10.578 21.5 1 96.06 123 VAL B C 1
ATOM 2037 O O . VAL B 1 123 ? 1.387 10.828 22.109 1 96.06 123 VAL B O 1
ATOM 2040 N N . ILE B 1 124 ? 0.209 10.812 20.297 1 97.12 124 ILE B N 1
ATOM 2041 C CA . ILE B 1 124 ? 1.078 11.734 19.578 1 97.12 124 ILE B CA 1
ATOM 2042 C C . ILE B 1 124 ? 0.314 13.016 19.25 1 97.12 124 ILE B C 1
ATOM 2044 O O . ILE B 1 124 ? -0.717 12.977 18.562 1 97.12 124 ILE B O 1
ATOM 2048 N N . GLY B 1 125 ? 0.832 14.086 19.688 1 96.5 125 GLY B N 1
ATOM 2049 C CA . GLY B 1 125 ? 0.177 15.367 19.469 1 96.5 125 GLY B CA 1
ATOM 2050 C C . GLY B 1 125 ? 0.766 16.141 18.312 1 96.5 125 GLY B C 1
ATOM 2051 O O . GLY B 1 125 ? 1.731 15.703 17.688 1 96.5 125 GLY B O 1
ATOM 2052 N N . ARG B 1 126 ? 0.157 17.281 17.969 1 97 126 ARG B N 1
ATOM 2053 C CA . ARG B 1 126 ? 0.612 18.234 16.953 1 97 126 ARG B CA 1
ATOM 2054 C C . ARG B 1 126 ? 0.545 19.656 17.469 1 97 126 ARG B C 1
ATOM 2056 O O . ARG B 1 126 ? -0.348 20 18.234 1 97 126 ARG B O 1
ATOM 2063 N N . LYS B 1 127 ? 1.427 20.422 17 1 95.56 127 LYS B N 1
ATOM 2064 C CA . LYS B 1 127 ? 1.414 21.859 17.25 1 95.56 127 LYS B CA 1
ATOM 2065 C C . LYS B 1 127 ? 1.805 22.641 15.992 1 95.56 127 LYS B C 1
ATOM 2067 O O . LYS B 1 127 ? 2.625 22.172 15.195 1 95.56 127 LYS B O 1
ATOM 2072 N N . PHE B 1 128 ? 1.274 23.828 15.875 1 95.31 128 PHE B N 1
ATOM 2073 C CA . PHE B 1 128 ? 1.607 24.672 14.734 1 95.31 128 PHE B CA 1
ATOM 2074 C C . PHE B 1 128 ? 2.988 25.297 14.898 1 95.31 128 PHE B C 1
ATOM 2076 O O . PHE B 1 128 ? 3.299 25.859 15.953 1 95.31 128 PHE B O 1
ATOM 2083 N N . ASP B 1 129 ? 3.828 25.188 13.977 1 94.81 129 ASP B N 1
ATOM 2084 C CA . ASP B 1 129 ? 5.141 25.812 13.922 1 94.81 129 ASP B CA 1
ATOM 2085 C C . ASP B 1 129 ? 5.121 27.047 13.023 1 94.81 129 ASP B C 1
ATOM 2087 O O . ASP B 1 129 ? 5.039 26.938 11.797 1 94.81 129 ASP B O 1
ATOM 2091 N N . ASP B 1 130 ? 5.285 28.156 13.477 1 93 130 ASP B N 1
ATOM 2092 C CA . ASP B 1 130 ? 5.16 29.422 12.75 1 93 130 ASP B CA 1
ATOM 2093 C C . ASP B 1 130 ? 6.25 29.547 11.688 1 93 130 ASP B C 1
ATOM 2095 O O . ASP B 1 130 ? 6.02 30.141 10.633 1 93 130 ASP B O 1
ATOM 2099 N N . GLU B 1 131 ? 7.422 29.109 11.961 1 92.69 131 GLU B N 1
ATOM 2100 C CA . GLU B 1 131 ? 8.539 29.219 11.031 1 92.69 131 GLU B CA 1
ATOM 2101 C C . GLU B 1 131 ? 8.305 28.375 9.781 1 92.69 131 GLU B C 1
ATOM 2103 O O . GLU B 1 131 ? 8.523 28.844 8.656 1 92.69 131 GLU B O 1
ATOM 2108 N N . ILE B 1 132 ? 7.805 27.172 10.016 1 92.44 132 ILE B N 1
ATOM 2109 C CA . ILE B 1 132 ? 7.605 26.234 8.914 1 92.44 132 ILE B CA 1
ATOM 2110 C C . ILE B 1 132 ? 6.238 26.469 8.281 1 92.44 132 ILE B C 1
ATOM 2112 O O . ILE B 1 132 ? 6.074 26.312 7.066 1 92.44 132 ILE B O 1
ATOM 2116 N N . GLY B 1 133 ? 5.227 26.891 9.086 1 94.31 133 GLY B N 1
ATOM 2117 C CA . GLY B 1 133 ? 3.863 27.094 8.625 1 94.31 133 GLY B CA 1
ATOM 2118 C C . GLY B 1 133 ? 3.064 25.812 8.539 1 94.31 133 GLY B C 1
ATOM 2119 O O . GLY B 1 133 ? 2.143 25.688 7.73 1 94.31 133 GLY B O 1
ATOM 2120 N N . LEU B 1 134 ? 3.504 24.766 9.266 1 95.06 134 LEU B N 1
ATOM 2121 C CA . LEU B 1 134 ? 2.834 23.469 9.289 1 95.06 134 LEU B CA 1
ATOM 2122 C C . LEU B 1 134 ? 2.613 23 10.719 1 95.06 134 LEU B C 1
ATOM 2124 O O . LEU B 1 134 ? 3.268 23.484 11.648 1 95.06 134 LEU B O 1
ATOM 2128 N N . ASN B 1 135 ? 1.588 22.141 10.883 1 95.5 135 ASN B N 1
ATOM 2129 C CA . ASN B 1 135 ? 1.474 21.391 12.133 1 95.5 135 ASN B CA 1
ATOM 2130 C C . ASN B 1 135 ? 2.502 20.266 12.219 1 95.5 135 ASN B C 1
ATOM 2132 O O . ASN B 1 135 ? 2.568 19.422 11.328 1 95.5 135 ASN B O 1
ATOM 2136 N N . VAL B 1 136 ? 3.311 20.281 13.32 1 96.81 136 VAL B N 1
ATOM 2137 C CA . VAL B 1 136 ? 4.379 19.297 13.469 1 96.81 136 VAL B CA 1
ATOM 2138 C C . VAL B 1 136 ? 4.148 18.469 14.734 1 96.81 136 VAL B C 1
ATOM 2140 O O . VAL B 1 136 ? 3.393 18.875 15.625 1 96.81 136 VAL B O 1
ATOM 2143 N N . ILE B 1 137 ? 4.699 17.328 14.766 1 96.81 137 ILE B N 1
ATOM 2144 C CA . ILE B 1 137 ? 4.543 16.422 15.906 1 96.81 137 ILE B CA 1
ATOM 2145 C C . ILE B 1 137 ? 5.055 17.109 17.172 1 96.81 137 ILE B C 1
ATOM 2147 O O . ILE B 1 137 ? 6.102 17.766 17.156 1 96.81 137 ILE B O 1
ATOM 2151 N N . GLU B 1 138 ? 4.27 16.953 18.203 1 94.12 138 GLU B N 1
ATOM 2152 C CA . GLU B 1 138 ? 4.637 17.391 19.547 1 94.12 138 GLU B CA 1
ATOM 2153 C C . GLU B 1 138 ? 4.359 16.312 20.578 1 94.12 138 GLU B C 1
ATOM 2155 O O . GLU B 1 138 ? 3.258 15.75 20.625 1 94.12 138 GLU B O 1
ATOM 2160 N N . PHE B 1 139 ? 5.426 15.945 21.328 1 91.44 139 PHE B N 1
ATOM 2161 C CA . PHE B 1 139 ? 5.258 14.945 22.375 1 91.44 139 PHE B CA 1
ATOM 2162 C C . PHE B 1 139 ? 4.988 15.617 23.719 1 91.44 139 PHE B C 1
ATOM 2164 O O . PHE B 1 139 ? 5.531 16.688 24.016 1 91.44 139 PHE B O 1
ATOM 2171 N N . ASN B 1 140 ? 3.869 15.141 24.297 1 73.44 140 ASN B N 1
ATOM 2172 C CA . ASN B 1 140 ? 3.676 15.648 25.656 1 73.44 140 ASN B CA 1
ATOM 2173 C C . ASN B 1 140 ? 4.656 15.016 26.641 1 73.44 140 ASN B C 1
ATOM 2175 O O . ASN B 1 140 ? 5.055 13.859 26.469 1 73.44 140 ASN B O 1
#

Solvent-accessible surface area (backbone atoms only — not comparable to full-atom values): 14053 Å² total; per-residue (Å²): 122,46,72,51,77,57,89,55,32,34,46,36,40,40,41,58,73,42,42,56,62,65,53,52,45,49,49,28,64,74,67,66,50,30,18,31,39,37,41,35,40,34,31,28,35,41,36,32,34,33,44,75,39,53,95,73,52,43,73,47,73,49,76,44,82,46,69,28,39,33,76,36,33,34,38,38,40,20,26,43,97,91,32,74,38,78,49,44,17,24,34,32,34,40,86,88,67,50,46,34,28,10,34,55,75,41,42,26,23,60,57,36,31,48,35,43,35,42,54,42,89,60,72,34,34,49,42,78,35,80,85,50,58,43,73,39,82,35,80,129,121,46,71,50,77,48,89,57,33,35,45,34,40,40,43,58,73,40,42,54,64,64,53,52,48,50,49,28,63,76,66,67,48,30,18,31,40,38,38,34,36,34,30,29,35,41,35,32,32,35,44,76,38,57,95,74,53,42,74,46,74,49,76,44,83,48,66,28,21,30,21,33,32,43,37,38,40,20,27,42,97,92,32,75,38,76,52,42,34,35,33,31,9,36,86,88,29,44,55,50,70,36,38,56,73,41,41,27,24,53,50,36,32,46,34,43,35,41,55,42,96,59,71,33,35,50,42,77,37,80,86,58,61,44,74,39,82,37,79,126

Foldseek 3Di:
DDWDDDPQKIKDKDFAFDKDVVVVQVVCVVVVFAKWKKKKKAKFAWWKAWDADQVVLDIDIDIGRGIWIWPMKIWMWHDEPSGIDTWIKTWTQHPVRDIDIHTTDITGHHGMMIMMIGGDPDHWYWDQDPNRNDTDTDDD/DDWDDDPQKIKDKDFAFDKDVVVVQVVCVVVVFAKWKKKKKAKFAWWKAWDADQVVLDIDIDIGRGIWIWPMKIWMWHDEPSGIDTWIKTWTQHPVRDIDIHTTDITGHHGMMIMMIGGDPDHWYWDADPNRNDIDIDDD

Sequence (280 aa):
MIYKVFGDTIVMKLEKGEEIISEITELCKEKAISAGSVSAIGAVDNVILGLYKVKEKKYFSSEYKEEMEMTSLTGNISVKDNEPYLHFHANFGREDGSVVGGHLNKAVISATCEIIIHRINGVIGRKFDDEIGLNVIEFNMIYKVFGDTIVMKLEKGEEIISEITELCKEKAISAGSVSAIGAVDNVILGLYKVKEKKYFSSEYKEEMEMTSLTGNISVKDNEPYLHFHANFGREDGSVVGGHLNKAVISATCEIIIHRINGVIGRKFDDEIGLNVIEFN

InterPro domains:
  IPR005175 PPC domain [PF03479] (9-121)
  IPR005175 PPC domain [PS51742] (4-140)
  IPR005175 PPC domain [cd11378] (9-118)
  IPR025707 Predicted DNA-binding protein with PD1-like DNA-binding motif [PIRSF016702] (6-139)

Radius of gyration: 18.62 Å; Cα contacts (8 Å, |Δi|>4): 782; chains: 2; bounding box: 40×54×45 Å